Protein AF-A0A960ZAF9-F1 (afdb_monomer_lite)

Structure (mmCIF, N/CA/C/O backbone):
data_AF-A0A960ZAF9-F1
#
_entry.id   AF-A0A960ZAF9-F1
#
loop_
_atom_site.group_PDB
_atom_site.id
_atom_site.type_symbol
_atom_site.label_atom_id
_atom_site.label_alt_id
_atom_site.label_comp_id
_atom_site.label_asym_id
_atom_site.label_entity_id
_atom_site.label_seq_id
_atom_site.pdbx_PDB_ins_code
_atom_site.Cartn_x
_atom_site.Cartn_y
_atom_site.Cartn_z
_atom_site.occupancy
_atom_site.B_iso_or_equiv
_atom_site.auth_seq_id
_atom_site.auth_comp_id
_atom_site.auth_asym_id
_atom_site.auth_atom_id
_atom_site.pdbx_PDB_model_num
ATOM 1 N N . MET A 1 1 ? -1.168 14.853 13.252 1.00 62.97 1 MET A N 1
ATOM 2 C CA . MET A 1 1 ? -0.456 13.848 14.082 1.00 62.97 1 MET A CA 1
ATOM 3 C C . MET A 1 1 ? -0.388 12.553 13.288 1.00 62.97 1 MET A C 1
ATOM 5 O O . MET A 1 1 ? -1.350 12.260 12.596 1.00 62.97 1 MET A O 1
ATOM 9 N N . ASN A 1 2 ? 0.714 11.799 13.362 1.00 82.56 2 ASN A N 1
ATOM 10 C CA . ASN A 1 2 ? 0.836 10.507 12.674 1.00 82.56 2 ASN A CA 1
ATOM 11 C C . ASN A 1 2 ? 0.653 9.349 13.678 1.00 82.56 2 ASN A C 1
ATOM 13 O O . ASN A 1 2 ? 1.378 9.288 14.670 1.00 82.56 2 ASN A O 1
ATOM 17 N N . ARG A 1 3 ? -0.291 8.434 13.415 1.00 89.12 3 ARG A N 1
ATOM 18 C CA . ARG A 1 3 ? -0.619 7.253 14.239 1.00 89.12 3 ARG A CA 1
ATOM 19 C C . ARG A 1 3 ? 0.450 6.150 14.238 1.00 89.12 3 ARG A C 1
ATOM 21 O O . ARG A 1 3 ? 0.282 5.165 14.946 1.00 89.12 3 ARG A O 1
ATOM 28 N N . ASN A 1 4 ? 1.527 6.297 13.460 1.00 89.50 4 ASN A N 1
ATOM 29 C CA . ASN A 1 4 ? 2.647 5.350 13.373 1.00 89.50 4 ASN A CA 1
ATOM 30 C C . ASN A 1 4 ? 2.187 3.903 13.098 1.00 89.50 4 ASN A C 1
ATOM 32 O O . ASN A 1 4 ? 2.554 2.957 13.793 1.00 89.50 4 ASN A O 1
ATOM 36 N N . LEU A 1 5 ? 1.329 3.742 12.086 1.00 93.12 5 LEU A N 1
ATOM 37 C CA . LEU A 1 5 ? 0.812 2.433 11.695 1.00 93.12 5 LEU A CA 1
ATOM 38 C C . LEU A 1 5 ? 1.908 1.576 11.047 1.00 93.12 5 LEU A C 1
ATOM 40 O O . LEU A 1 5 ? 2.822 2.075 10.376 1.00 93.12 5 LEU A O 1
ATOM 44 N N . ARG A 1 6 ? 1.795 0.261 11.248 1.00 95.50 6 ARG A N 1
ATOM 45 C CA . ARG A 1 6 ? 2.690 -0.768 10.710 1.00 95.50 6 ARG A CA 1
ATOM 46 C C . ARG A 1 6 ? 1.847 -1.955 10.262 1.00 95.50 6 ARG A C 1
ATOM 48 O O . ARG A 1 6 ? 1.179 -2.563 11.094 1.00 95.50 6 ARG A O 1
ATOM 55 N N . PHE A 1 7 ? 1.875 -2.268 8.969 1.00 97.06 7 PHE A N 1
ATOM 56 C CA . PHE A 1 7 ? 1.135 -3.394 8.395 1.00 97.06 7 PHE A CA 1
ATOM 57 C C . PHE A 1 7 ? 2.095 -4.369 7.734 1.00 97.06 7 PHE A C 1
ATOM 59 O O . PHE A 1 7 ? 2.911 -3.974 6.897 1.00 97.06 7 PHE A O 1
ATOM 66 N N . SER A 1 8 ? 1.968 -5.646 8.087 1.00 94.94 8 SER A N 1
ATOM 67 C CA . SER A 1 8 ? 2.850 -6.690 7.553 1.00 94.94 8 SER A CA 1
ATOM 68 C C . SER A 1 8 ? 2.347 -7.254 6.224 1.00 94.94 8 SER A C 1
ATOM 70 O O . SER A 1 8 ? 3.143 -7.779 5.451 1.00 94.94 8 SER A O 1
ATOM 72 N N . ASN A 1 9 ? 1.039 -7.155 5.978 1.00 97.38 9 ASN A N 1
ATOM 73 C CA . ASN A 1 9 ? 0.336 -7.711 4.824 1.00 97.38 9 ASN A CA 1
ATOM 74 C C . ASN A 1 9 ? -0.968 -6.938 4.548 1.00 97.38 9 ASN A C 1
ATOM 76 O O . ASN A 1 9 ? -1.311 -5.992 5.267 1.00 97.38 9 ASN A O 1
ATOM 80 N N . LEU A 1 10 ? -1.688 -7.320 3.489 1.00 97.94 10 LEU A N 1
ATOM 81 C CA . LEU A 1 10 ? -2.951 -6.674 3.121 1.00 97.94 10 LEU A CA 1
ATOM 82 C C . LEU A 1 10 ? -4.110 -7.047 4.062 1.00 97.94 10 LEU A C 1
ATOM 84 O O . LEU A 1 10 ? -5.054 -6.270 4.184 1.00 97.94 10 LEU A O 1
ATOM 88 N N . GLU A 1 11 ? -4.031 -8.151 4.808 1.00 97.81 11 GLU A N 1
ATOM 89 C CA . GLU A 1 11 ? -5.049 -8.488 5.815 1.00 97.81 11 GLU A CA 1
ATOM 90 C C . GLU A 1 11 ? -5.056 -7.478 6.971 1.00 97.81 11 GLU A C 1
ATOM 92 O O . GLU A 1 11 ? -6.112 -7.149 7.518 1.00 97.81 11 GLU A O 1
ATOM 97 N N . ASP A 1 12 ? -3.888 -6.965 7.364 1.00 97.88 12 ASP A N 1
ATOM 98 C CA . ASP A 1 12 ? -3.784 -5.913 8.378 1.00 97.88 12 ASP A CA 1
ATOM 99 C C . ASP A 1 12 ? -4.410 -4.598 7.897 1.00 97.88 12 ASP A C 1
ATOM 101 O O . ASP A 1 12 ? -5.069 -3.909 8.682 1.00 97.88 12 ASP A O 1
ATOM 105 N N . VAL A 1 13 ? -4.277 -4.295 6.601 1.00 97.88 13 VAL A N 1
ATOM 106 C CA . VAL A 1 13 ? -4.950 -3.155 5.965 1.00 97.88 13 VAL A CA 1
ATOM 107 C C . VAL A 1 13 ? -6.463 -3.318 6.075 1.00 97.88 13 VAL A C 1
ATOM 109 O O . VAL A 1 13 ? -7.136 -2.429 6.590 1.00 97.88 13 VAL A O 1
ATOM 112 N N . GLU A 1 14 ? -7.009 -4.459 5.657 1.00 97.75 14 GLU A N 1
ATOM 113 C CA . GLU A 1 14 ? -8.455 -4.718 5.684 1.00 97.75 14 GLU A CA 1
ATOM 114 C C . GLU A 1 14 ? -9.045 -4.608 7.096 1.00 97.75 14 GLU A C 1
ATOM 116 O O . GLU A 1 14 ? -10.121 -4.032 7.286 1.00 97.75 14 GLU A O 1
ATOM 121 N N . LYS A 1 15 ? -8.324 -5.104 8.112 1.00 96.88 15 LYS A N 1
ATOM 122 C CA . LYS A 1 15 ? -8.722 -4.948 9.519 1.00 96.88 15 LYS A CA 1
ATOM 123 C C . LYS A 1 15 ? -8.792 -3.482 9.928 1.00 96.88 15 LYS A C 1
ATOM 125 O O . LYS A 1 15 ? -9.701 -3.121 10.672 1.00 96.88 15 LYS A O 1
ATOM 130 N N . GLU A 1 16 ? -7.839 -2.655 9.503 1.00 96.44 16 GLU A N 1
ATOM 131 C CA . GLU A 1 16 ? -7.861 -1.225 9.813 1.00 96.44 16 GLU A CA 1
ATOM 132 C C . GLU A 1 16 ? -8.987 -0.510 9.063 1.00 96.44 16 GLU A C 1
ATOM 134 O O . GLU A 1 16 ? -9.746 0.226 9.691 1.00 96.44 16 GLU A O 1
ATOM 139 N N . LEU A 1 17 ? -9.171 -0.783 7.768 1.00 96.44 17 LEU A N 1
ATOM 140 C CA . LEU A 1 17 ? -10.258 -0.202 6.974 1.00 96.44 17 LEU A CA 1
ATOM 141 C C . LEU A 1 17 ? -11.629 -0.477 7.607 1.00 96.44 17 LEU A C 1
ATOM 143 O O . LEU A 1 17 ? -12.432 0.441 7.750 1.00 96.44 17 LEU A O 1
ATOM 147 N N . LYS A 1 18 ? -11.861 -1.698 8.104 1.00 95.25 18 LYS A N 1
ATOM 148 C CA . LYS A 1 18 ? -13.100 -2.059 8.813 1.00 95.25 18 LYS A CA 1
ATOM 149 C C . LYS A 1 18 ? -13.323 -1.263 10.107 1.00 95.25 18 LYS A C 1
ATOM 151 O O . LYS A 1 18 ? -14.467 -1.019 10.497 1.00 95.25 18 LYS A O 1
ATOM 156 N N . LYS A 1 19 ? -12.254 -0.867 10.808 1.00 93.25 19 LYS A N 1
ATOM 157 C CA . LYS A 1 19 ? -12.375 0.013 11.985 1.00 93.25 19 LYS A CA 1
ATOM 158 C C . LYS A 1 19 ? -12.748 1.432 11.567 1.00 93.25 19 LYS A C 1
ATOM 160 O O . LYS A 1 19 ? -13.587 2.046 12.225 1.00 93.25 19 LYS A O 1
ATOM 165 N N . LEU A 1 20 ? -12.127 1.933 10.500 1.00 93.56 20 LEU A N 1
ATOM 166 C CA . LEU A 1 20 ? -12.352 3.291 10.005 1.00 93.56 20 LEU A CA 1
ATOM 167 C C . LEU A 1 20 ? -13.749 3.462 9.403 1.00 93.56 20 LEU A C 1
ATOM 169 O O . LEU A 1 20 ? -14.356 4.499 9.609 1.00 93.56 20 LEU A O 1
ATOM 173 N N . GLU A 1 21 ? -14.294 2.431 8.760 1.00 90.88 21 GLU A N 1
ATOM 174 C CA . GLU A 1 21 ? -15.651 2.421 8.188 1.00 90.88 21 GLU A CA 1
ATOM 175 C C . GLU A 1 21 ? -16.758 2.724 9.214 1.00 90.88 21 GLU A C 1
ATOM 177 O O . GLU A 1 21 ? -17.786 3.291 8.877 1.00 90.88 21 GLU A O 1
ATOM 182 N N . ASN A 1 22 ? -16.539 2.390 10.489 1.00 86.19 22 ASN A N 1
ATOM 183 C CA . ASN A 1 22 ? -17.499 2.646 11.570 1.00 86.19 22 ASN A CA 1
ATOM 184 C C . ASN A 1 22 ? -17.094 3.844 12.442 1.00 86.19 22 ASN A C 1
ATOM 186 O O . ASN A 1 22 ? -17.482 3.942 13.607 1.00 86.19 22 ASN A O 1
ATOM 190 N N . SER A 1 23 ? -16.237 4.716 11.924 1.00 87.88 23 SER A N 1
ATOM 191 C CA . SER A 1 23 ? -15.648 5.810 12.681 1.00 87.88 23 SER A CA 1
ATOM 192 C C . SER A 1 23 ? -15.752 7.105 11.897 1.00 87.88 23 SER A C 1
ATOM 194 O O . SER A 1 23 ? -15.526 7.141 10.693 1.00 87.88 23 SER A O 1
ATOM 196 N N . LYS A 1 24 ? -16.022 8.200 12.597 1.00 87.44 24 LYS A N 1
ATOM 197 C CA . LYS A 1 24 ? -15.803 9.532 12.056 1.00 87.44 24 LYS A CA 1
ATOM 198 C C . LYS A 1 24 ? -14.307 9.810 12.069 1.00 87.44 24 LYS A C 1
ATOM 200 O O . LYS A 1 24 ? -13.666 9.672 13.118 1.00 87.44 24 LYS A O 1
ATOM 205 N N . VAL A 1 25 ? -13.755 10.186 10.921 1.00 90.50 25 VAL A N 1
ATOM 206 C CA . VAL A 1 25 ? -12.315 10.375 10.756 1.00 90.50 25 VAL A CA 1
ATOM 207 C C . VAL A 1 25 ? -11.969 11.751 10.209 1.00 90.50 25 VAL A C 1
ATOM 209 O O . VAL A 1 25 ? -12.753 12.370 9.502 1.00 90.50 25 VAL A O 1
ATOM 212 N N . GLU A 1 26 ? -10.765 12.210 10.529 1.00 87.44 26 GLU A N 1
ATOM 213 C CA . GLU A 1 26 ? -10.182 13.437 9.993 1.00 87.44 26 GLU A CA 1
ATOM 214 C C . GLU A 1 26 ? -8.743 13.175 9.547 1.00 87.44 26 GLU A C 1
ATOM 216 O O . GLU A 1 26 ? -7.957 12.538 10.254 1.00 87.44 26 GLU A O 1
ATOM 221 N N . ALA A 1 27 ? -8.372 13.673 8.370 1.00 87.94 27 ALA A N 1
ATOM 222 C CA . ALA A 1 27 ? -7.004 13.586 7.879 1.00 87.94 27 ALA A CA 1
ATOM 223 C C . ALA A 1 27 ? -6.182 14.794 8.350 1.00 87.94 27 ALA A C 1
ATOM 225 O O . ALA A 1 27 ? -6.619 15.936 8.266 1.00 87.94 27 ALA A O 1
ATOM 226 N N . SER A 1 28 ? -4.963 14.539 8.824 1.00 79.56 28 SER A N 1
ATOM 227 C CA . SER A 1 28 ? -4.002 15.563 9.266 1.00 79.56 28 SER A CA 1
ATOM 228 C C . SER A 1 28 ? -2.825 15.741 8.296 1.00 79.56 28 SER A C 1
ATOM 230 O O . SER A 1 28 ? -1.726 16.118 8.702 1.00 79.56 28 SER A O 1
ATOM 232 N N . SER A 1 29 ? -3.061 15.416 7.024 1.00 78.81 29 SER A N 1
ATOM 233 C CA . SER A 1 29 ? -2.125 15.506 5.899 1.00 78.81 29 SER A CA 1
ATOM 234 C C . SER A 1 29 ? -2.548 16.632 4.945 1.00 78.81 29 SER A C 1
ATOM 236 O O . SER A 1 29 ? -3.604 17.234 5.108 1.00 78.81 29 SER A O 1
ATOM 238 N N . PHE A 1 30 ? -1.729 16.891 3.926 1.00 80.12 30 PHE A N 1
ATOM 239 C CA . PHE A 1 30 ? -2.116 17.684 2.758 1.00 80.12 30 PHE A CA 1
ATOM 240 C C . PHE A 1 30 ? -3.178 16.996 1.885 1.00 80.12 30 PHE A C 1
ATOM 242 O O . PHE A 1 30 ? -3.748 17.650 1.025 1.00 80.12 30 PHE A O 1
ATOM 249 N N . LEU A 1 31 ? -3.421 15.697 2.088 1.00 84.81 31 LEU A N 1
ATOM 250 C CA . LEU A 1 31 ? -4.520 14.956 1.470 1.00 84.81 31 LEU A CA 1
ATOM 251 C C . LEU A 1 31 ? -5.660 14.784 2.471 1.00 84.81 31 LEU A C 1
ATOM 253 O O . LEU A 1 31 ? -5.416 14.382 3.616 1.00 84.81 31 LEU A O 1
ATOM 257 N N . ASN A 1 32 ? -6.897 15.017 2.027 1.00 91.25 32 ASN A N 1
ATOM 258 C CA . ASN A 1 32 ? -8.078 14.636 2.800 1.00 91.25 32 ASN A CA 1
ATOM 259 C C . ASN A 1 32 ? -8.279 13.101 2.783 1.00 91.25 32 ASN A C 1
ATOM 261 O O . ASN A 1 32 ? -7.570 12.361 2.092 1.00 91.25 32 ASN A O 1
ATOM 265 N N . TYR A 1 33 ? -9.227 12.593 3.575 1.00 93.25 33 TYR A N 1
ATOM 266 C CA . TYR A 1 33 ? -9.409 11.148 3.724 1.00 93.25 33 TYR A CA 1
ATOM 267 C C . TYR A 1 33 ? -9.846 10.462 2.419 1.00 93.25 33 TYR A C 1
ATOM 269 O O . TYR A 1 33 ? -9.253 9.452 2.031 1.00 93.25 33 TYR A O 1
ATOM 277 N N . TYR A 1 34 ? -10.794 11.059 1.692 1.00 93.94 34 TYR A N 1
ATOM 278 C CA . TYR A 1 34 ? -11.203 10.619 0.355 1.00 93.94 34 TYR A CA 1
ATOM 279 C C . TYR A 1 34 ? -10.009 10.465 -0.608 1.00 93.94 34 TYR A C 1
ATOM 281 O O . TYR A 1 34 ? -9.883 9.452 -1.306 1.00 93.94 34 TYR A O 1
ATOM 289 N N . GLN A 1 35 ? -9.095 11.435 -0.628 1.00 93.69 35 GLN A N 1
ATOM 290 C CA . GLN A 1 35 ? -7.905 11.407 -1.476 1.00 93.69 35 GLN A CA 1
ATOM 291 C C . GLN A 1 35 ? -6.897 10.351 -1.038 1.00 93.69 35 GLN A C 1
ATOM 293 O O . GLN A 1 35 ? -6.323 9.682 -1.893 1.00 93.69 35 GLN A O 1
ATOM 298 N N . ILE A 1 36 ? -6.696 10.164 0.270 1.00 94.25 36 ILE A N 1
ATOM 299 C CA . ILE A 1 36 ? -5.835 9.095 0.794 1.00 94.25 36 ILE A CA 1
ATOM 300 C C . ILE A 1 36 ? -6.333 7.729 0.308 1.00 94.25 36 ILE A C 1
ATOM 302 O O . ILE A 1 36 ? -5.542 6.937 -0.208 1.00 94.25 36 ILE A O 1
ATOM 306 N N . LEU A 1 37 ? -7.636 7.463 0.429 1.00 96.12 37 LEU A N 1
ATOM 307 C CA . LEU A 1 37 ? -8.240 6.199 0.001 1.00 96.12 37 LEU A CA 1
ATOM 308 C C . LEU A 1 37 ? -8.077 5.974 -1.507 1.00 96.12 37 LEU A C 1
ATOM 310 O O . LEU A 1 37 ? -7.600 4.915 -1.925 1.00 96.12 37 LEU A O 1
ATOM 314 N N . ASN A 1 38 ? -8.400 6.983 -2.321 1.00 95.75 38 ASN A N 1
ATOM 315 C CA . ASN A 1 38 ? -8.239 6.902 -3.772 1.00 95.75 38 ASN A CA 1
ATOM 316 C C . ASN A 1 38 ? -6.786 6.711 -4.189 1.00 95.75 38 ASN A C 1
ATOM 318 O O . ASN A 1 38 ? -6.503 5.863 -5.027 1.00 95.75 38 ASN A O 1
ATOM 322 N N . HIS A 1 39 ? -5.866 7.453 -3.582 1.00 94.56 39 HIS A N 1
ATOM 323 C CA . HIS A 1 39 ? -4.455 7.376 -3.915 1.00 94.56 39 HIS A CA 1
ATOM 324 C C . HIS A 1 39 ? -3.875 5.988 -3.607 1.00 94.56 39 HIS A C 1
ATOM 326 O O . HIS A 1 39 ? -3.137 5.431 -4.419 1.00 94.56 39 HIS A O 1
ATOM 332 N N . CYS A 1 40 ? -4.256 5.386 -2.475 1.00 96.12 40 CYS A N 1
ATOM 333 C CA . CYS A 1 40 ? -3.922 3.996 -2.163 1.00 96.12 40 CYS A CA 1
ATOM 334 C C . CYS A 1 40 ? -4.494 3.021 -3.206 1.00 96.12 40 CYS A C 1
ATOM 336 O O . CYS A 1 40 ? -3.781 2.127 -3.667 1.00 96.12 40 CYS A O 1
ATOM 338 N N . ALA A 1 41 ? -5.762 3.197 -3.589 1.00 97.62 41 ALA A N 1
ATOM 339 C CA . ALA A 1 41 ? -6.433 2.325 -4.549 1.00 97.62 41 ALA A CA 1
ATOM 340 C C . ALA A 1 41 ? -5.785 2.408 -5.938 1.00 97.62 41 ALA A C 1
ATOM 342 O O . ALA A 1 41 ? -5.481 1.384 -6.551 1.00 97.62 41 ALA A O 1
ATOM 343 N N . ASP A 1 42 ? -5.516 3.627 -6.401 1.00 95.88 42 ASP A N 1
ATOM 344 C CA . ASP A 1 42 ? -4.877 3.897 -7.685 1.00 95.88 42 ASP A CA 1
ATOM 345 C C . ASP A 1 42 ? -3.449 3.352 -7.711 1.00 95.88 42 ASP A C 1
ATOM 347 O O . ASP A 1 42 ? -3.036 2.758 -8.703 1.00 95.88 42 ASP A O 1
ATOM 351 N N . HIS A 1 43 ? -2.704 3.466 -6.607 1.00 95.75 43 HIS A N 1
ATOM 352 C CA . HIS A 1 43 ? -1.360 2.902 -6.516 1.00 95.75 43 HIS A CA 1
ATOM 353 C C . HIS A 1 43 ? -1.358 1.374 -6.686 1.00 95.75 43 HIS A C 1
ATOM 355 O O . HIS A 1 43 ? -0.536 0.839 -7.436 1.00 95.75 43 HIS A O 1
ATOM 361 N N . ILE A 1 44 ? -2.293 0.667 -6.037 1.00 97.81 44 ILE A N 1
ATOM 362 C CA . ILE A 1 44 ? -2.458 -0.780 -6.235 1.00 97.81 44 ILE A CA 1
ATOM 363 C C . ILE A 1 44 ? -2.857 -1.073 -7.685 1.00 97.81 44 ILE A C 1
ATOM 365 O O . ILE A 1 44 ? -2.255 -1.932 -8.330 1.00 97.81 44 ILE A O 1
ATOM 369 N N . TYR A 1 45 ? -3.823 -0.337 -8.229 1.00 97.44 45 TYR A N 1
ATOM 370 C CA . TYR A 1 45 ? -4.269 -0.505 -9.609 1.00 97.44 45 TYR A CA 1
ATOM 371 C C . TYR A 1 45 ? -3.123 -0.327 -10.623 1.00 97.44 45 TYR A C 1
ATOM 373 O O . TYR A 1 45 ? -2.937 -1.155 -11.518 1.00 97.44 45 TYR A O 1
ATOM 381 N N . PHE A 1 46 ? -2.284 0.694 -10.450 1.00 96.25 46 PHE A N 1
ATOM 382 C CA . PHE A 1 46 ? -1.128 0.951 -11.310 1.00 96.25 46 PHE A CA 1
ATOM 383 C C . PHE A 1 46 ? -0.028 -0.104 -11.188 1.00 96.25 46 PHE A C 1
ATOM 385 O O . PHE A 1 46 ? 0.706 -0.326 -12.152 1.00 96.25 46 PHE A O 1
ATOM 392 N N . SER A 1 47 ? 0.069 -0.816 -10.063 1.00 96.94 47 SER A N 1
ATOM 393 C CA . SER A 1 47 ? 0.967 -1.973 -9.966 1.00 96.94 47 SER A CA 1
ATOM 394 C C . SER A 1 47 ? 0.586 -3.091 -10.948 1.00 96.94 47 SER A C 1
ATOM 396 O O . SER A 1 47 ? 1.462 -3.809 -11.429 1.00 96.94 47 SER A O 1
ATOM 398 N N . MET A 1 48 ? -0.697 -3.202 -11.309 1.00 97.56 48 MET A N 1
ATOM 399 C CA . MET A 1 48 ? -1.193 -4.171 -12.289 1.00 97.56 48 MET A CA 1
ATOM 400 C C . MET A 1 48 ? -1.158 -3.593 -13.706 1.00 97.56 48 MET A C 1
ATOM 402 O O . MET A 1 48 ? -0.614 -4.214 -14.615 1.00 97.56 48 MET A O 1
ATOM 406 N N . MET A 1 49 ? -1.678 -2.375 -13.881 1.00 96.25 49 MET A N 1
ATOM 407 C CA . MET A 1 49 ? -1.959 -1.796 -15.203 1.00 96.25 49 MET A CA 1
ATOM 408 C C . MET A 1 49 ? -0.858 -0.880 -15.750 1.00 96.25 49 MET A C 1
ATOM 410 O O . MET A 1 49 ? -0.848 -0.571 -16.941 1.00 96.25 49 MET A O 1
ATOM 414 N N . GLY A 1 50 ? 0.068 -0.447 -14.898 1.00 94.38 50 GLY A N 1
ATOM 415 C CA . GLY A 1 50 ? 1.136 0.487 -15.236 1.00 94.38 50 GLY A CA 1
ATOM 416 C C . GLY A 1 50 ? 0.940 1.856 -14.601 1.00 94.38 50 GLY A C 1
ATOM 417 O O . GLY A 1 50 ? -0.175 2.359 -14.480 1.00 94.38 50 GLY A O 1
ATOM 418 N N . PHE A 1 51 ? 2.055 2.473 -14.207 1.00 92.06 51 PHE A N 1
ATOM 419 C CA . PHE A 1 51 ? 2.056 3.809 -13.619 1.00 92.06 51 PHE A CA 1
ATOM 420 C C . PHE A 1 51 ? 2.006 4.892 -14.699 1.00 92.06 51 PHE A C 1
ATOM 422 O O . PHE A 1 51 ? 2.754 4.813 -15.681 1.00 92.06 51 PHE A O 1
ATOM 429 N N . PRO A 1 52 ? 1.191 5.944 -14.511 1.00 88.62 52 PRO A N 1
ATOM 430 C CA . PRO A 1 52 ? 1.242 7.111 -15.375 1.00 88.62 52 PRO A CA 1
ATOM 431 C C . PRO A 1 52 ? 2.578 7.853 -15.203 1.00 88.62 52 PRO A C 1
ATOM 433 O O . PRO A 1 52 ? 3.184 7.863 -14.136 1.00 88.62 52 PRO A O 1
ATOM 436 N N . GLY A 1 53 ? 3.052 8.528 -16.249 1.00 83.44 53 GLY A N 1
ATOM 437 C CA . GLY A 1 53 ? 4.232 9.396 -16.169 1.00 83.44 53 GLY A CA 1
ATOM 438 C C . GLY A 1 53 ? 5.579 8.700 -16.390 1.00 83.44 53 GLY A C 1
ATOM 439 O O . GLY A 1 53 ? 5.679 7.641 -17.006 1.00 83.44 53 GLY A O 1
ATOM 440 N N . ARG A 1 54 ? 6.659 9.375 -15.976 1.00 84.19 54 ARG A N 1
ATOM 441 C CA . ARG A 1 54 ? 8.030 8.989 -16.325 1.00 84.19 54 ARG A CA 1
ATOM 442 C C . ARG A 1 54 ? 8.703 8.227 -15.189 1.00 84.19 54 ARG A C 1
ATOM 444 O O . ARG A 1 54 ? 8.791 8.707 -14.066 1.00 84.19 54 ARG A O 1
ATOM 451 N N . ASN A 1 55 ? 9.267 7.079 -15.538 1.00 88.00 55 ASN A N 1
ATOM 452 C CA . ASN A 1 55 ? 10.115 6.302 -14.648 1.00 88.00 55 ASN A CA 1
ATOM 453 C C . ASN A 1 55 ? 11.446 7.009 -14.373 1.00 88.00 55 ASN A C 1
ATOM 455 O O . ASN A 1 55 ? 12.000 7.687 -15.245 1.00 88.00 55 ASN A O 1
ATOM 459 N N . TRP A 1 56 ? 12.007 6.767 -13.189 1.00 89.12 56 TRP A N 1
ATOM 460 C CA . TRP A 1 56 ? 13.376 7.176 -12.893 1.00 89.12 56 TRP A CA 1
ATOM 461 C C . TRP A 1 56 ? 14.371 6.506 -13.859 1.00 89.12 56 TRP A C 1
ATOM 463 O O . TRP A 1 56 ? 14.093 5.416 -14.372 1.00 89.12 56 TRP A O 1
ATOM 473 N N . PRO A 1 57 ? 15.544 7.120 -14.117 1.00 93.12 57 PRO A N 1
ATOM 474 C CA . PRO A 1 57 ? 16.594 6.516 -14.930 1.00 93.12 57 PRO A CA 1
ATOM 475 C C . PRO A 1 57 ? 16.923 5.083 -14.496 1.00 93.12 57 PRO A C 1
ATOM 477 O O . PRO A 1 57 ? 17.025 4.787 -13.304 1.00 93.12 57 PRO A O 1
ATOM 480 N N . PHE A 1 58 ? 17.141 4.201 -15.475 1.00 90.56 58 PHE A N 1
ATOM 481 C CA . PHE A 1 58 ? 17.375 2.770 -15.253 1.00 90.56 58 PHE A CA 1
ATOM 482 C C . PHE A 1 58 ? 18.479 2.489 -14.223 1.00 90.56 58 PHE A C 1
ATOM 484 O O . PHE A 1 58 ? 18.291 1.670 -13.325 1.00 90.56 58 PHE A O 1
ATOM 491 N N . PHE A 1 59 ? 19.601 3.210 -14.306 1.00 92.44 59 PHE A N 1
ATOM 492 C CA . PHE A 1 59 ? 20.720 3.046 -13.377 1.00 92.44 59 PHE A CA 1
ATOM 493 C C . PHE A 1 59 ? 20.340 3.377 -11.929 1.00 92.44 59 PHE A C 1
ATOM 495 O O . PHE A 1 59 ? 20.737 2.645 -11.028 1.00 92.44 59 PHE A O 1
ATOM 502 N N . ILE A 1 60 ? 19.524 4.415 -11.701 1.00 92.44 60 ILE A N 1
ATOM 503 C CA . ILE A 1 60 ? 19.064 4.809 -10.357 1.00 92.44 60 ILE A CA 1
ATOM 504 C C . ILE A 1 60 ? 18.151 3.728 -9.780 1.00 92.44 60 ILE A C 1
ATOM 506 O O . ILE A 1 60 ? 18.367 3.275 -8.658 1.00 92.44 60 ILE A O 1
ATOM 510 N N . ARG A 1 61 ? 17.189 3.243 -10.573 1.00 93.25 61 ARG A N 1
ATOM 511 C CA . ARG A 1 61 ? 16.284 2.154 -10.172 1.00 93.25 61 ARG A CA 1
ATOM 512 C C . ARG A 1 61 ? 17.037 0.876 -9.800 1.00 93.25 61 ARG A C 1
ATOM 514 O O . ARG A 1 61 ? 16.755 0.263 -8.775 1.00 93.25 61 ARG A O 1
ATOM 521 N N . LYS A 1 62 ? 18.022 0.480 -10.616 1.00 91.69 62 LYS A N 1
ATOM 522 C CA . LYS A 1 62 ? 18.802 -0.754 -10.417 1.00 91.69 62 LYS A CA 1
ATOM 523 C C . LYS A 1 62 ? 19.812 -0.681 -9.270 1.00 91.69 62 LYS A C 1
ATOM 525 O O . LYS A 1 62 ? 20.253 -1.738 -8.831 1.00 91.69 62 LYS A O 1
ATOM 530 N N . THR A 1 63 ? 20.177 0.514 -8.805 1.00 93.06 63 THR A N 1
ATOM 531 C CA . THR A 1 63 ? 21.163 0.712 -7.730 1.00 93.06 63 THR A CA 1
ATOM 532 C C . THR A 1 63 ? 20.487 1.243 -6.468 1.00 93.06 63 THR A C 1
ATOM 534 O O . THR A 1 63 ? 20.093 0.466 -5.600 1.00 93.06 63 THR A O 1
ATOM 537 N N . TYR A 1 64 ? 20.298 2.559 -6.392 1.00 92.94 64 TYR A N 1
ATOM 538 C CA . TYR A 1 64 ? 19.736 3.255 -5.243 1.00 92.94 64 TYR A CA 1
ATOM 539 C C . TYR A 1 64 ? 18.296 2.827 -4.946 1.00 92.94 64 TYR A C 1
ATOM 541 O O . TYR A 1 64 ? 17.951 2.627 -3.784 1.00 92.94 64 TYR A O 1
ATOM 549 N N . GLY A 1 65 ? 17.484 2.601 -5.984 1.00 91.94 65 GLY A N 1
ATOM 550 C CA . GLY A 1 65 ? 16.128 2.069 -5.845 1.00 91.94 65 GLY A CA 1
ATOM 551 C C . GLY A 1 65 ? 16.128 0.722 -5.124 1.00 91.94 65 GLY A C 1
ATOM 552 O O . GLY A 1 65 ? 15.516 0.589 -4.070 1.00 91.94 65 GLY A O 1
ATOM 553 N N . LYS A 1 66 ? 16.883 -0.261 -5.625 1.00 93.19 66 LYS A N 1
ATOM 554 C CA . LYS A 1 66 ? 16.999 -1.580 -4.978 1.00 93.19 66 LYS A CA 1
ATOM 555 C C . LYS A 1 66 ? 17.524 -1.513 -3.545 1.00 93.19 66 LYS A C 1
ATOM 557 O O . LYS A 1 66 ? 17.001 -2.216 -2.686 1.00 93.19 66 LYS A O 1
ATOM 562 N N . TYR A 1 67 ? 18.525 -0.672 -3.284 1.00 94.19 67 TYR A N 1
ATOM 563 C CA . TYR A 1 67 ? 19.037 -0.462 -1.929 1.00 94.19 67 TYR A CA 1
ATOM 564 C C . TYR A 1 67 ? 17.936 0.057 -0.996 1.00 94.19 67 TYR A C 1
ATOM 566 O O . TYR A 1 67 ? 17.701 -0.512 0.067 1.00 94.19 67 TYR A O 1
ATOM 574 N N . LYS A 1 68 ? 17.199 1.086 -1.429 1.00 93.31 68 LYS A N 1
ATOM 575 C CA . LYS A 1 68 ? 16.085 1.644 -0.659 1.00 93.31 68 LYS A CA 1
ATOM 576 C C . LYS A 1 68 ? 14.941 0.658 -0.470 1.00 93.31 68 LYS A C 1
ATOM 578 O O . LYS A 1 68 ? 14.387 0.617 0.620 1.00 93.31 68 LYS A O 1
ATOM 583 N N . LEU A 1 69 ? 14.627 -0.153 -1.482 1.00 94.75 69 LEU A N 1
ATOM 584 C CA . LEU A 1 69 ? 13.650 -1.232 -1.357 1.00 94.75 69 LEU A CA 1
ATOM 585 C C . LEU A 1 69 ? 14.085 -2.235 -0.280 1.00 94.75 69 LEU A C 1
ATOM 587 O O . LEU A 1 69 ? 13.286 -2.591 0.574 1.00 94.75 69 LEU A O 1
ATOM 591 N N . SER A 1 70 ? 15.351 -2.660 -0.284 1.00 94.50 70 SER A N 1
ATOM 592 C CA . SER A 1 70 ? 15.870 -3.577 0.738 1.00 94.50 70 SER A CA 1
ATOM 593 C C . SER A 1 70 ? 15.740 -2.986 2.138 1.00 94.50 70 SER A C 1
ATOM 595 O O . SER A 1 70 ? 15.254 -3.664 3.036 1.00 94.50 70 SER A O 1
ATOM 597 N N . GLN A 1 71 ? 16.109 -1.712 2.297 1.00 94.44 71 GLN A N 1
ATOM 598 C CA . GLN A 1 71 ? 16.018 -1.004 3.569 1.00 94.44 71 GLN A CA 1
ATOM 599 C C . GLN A 1 71 ? 14.574 -0.988 4.101 1.00 94.44 71 GLN A C 1
ATOM 601 O O . GLN A 1 71 ? 14.340 -1.397 5.232 1.00 94.44 71 GLN A O 1
ATOM 606 N N . ILE A 1 72 ? 13.585 -0.596 3.287 1.00 94.12 72 ILE A N 1
ATOM 607 C CA . ILE A 1 72 ? 12.183 -0.565 3.748 1.00 94.12 72 ILE A CA 1
ATOM 608 C C . ILE A 1 72 ? 11.620 -1.966 4.010 1.00 94.12 72 ILE A C 1
ATOM 610 O O . ILE A 1 72 ? 10.799 -2.141 4.904 1.00 94.12 72 ILE A O 1
ATOM 614 N N . MET A 1 73 ? 12.061 -2.979 3.258 1.00 95.56 73 MET A N 1
ATOM 615 C CA . MET A 1 73 ? 11.616 -4.360 3.461 1.00 95.56 73 MET A CA 1
ATOM 616 C C . MET A 1 73 ? 12.168 -4.956 4.758 1.00 95.56 73 MET A C 1
ATOM 618 O O . MET A 1 73 ? 11.492 -5.791 5.365 1.00 95.56 73 MET A O 1
ATOM 622 N N . GLU A 1 74 ? 13.361 -4.531 5.172 1.00 95.12 74 GLU A N 1
ATOM 623 C CA . GLU A 1 74 ? 13.979 -4.879 6.452 1.00 95.12 74 GLU A CA 1
ATOM 624 C C . GLU A 1 74 ? 13.343 -4.104 7.613 1.00 95.12 74 GLU A C 1
ATOM 626 O O . GLU A 1 74 ? 12.974 -4.703 8.620 1.00 95.12 74 GLU A O 1
ATOM 631 N N . GLU A 1 75 ? 13.140 -2.795 7.450 1.00 94.19 75 GLU A N 1
ATOM 632 C CA . GLU A 1 75 ? 12.529 -1.932 8.468 1.00 94.19 75 GLU A CA 1
ATOM 633 C C . GLU A 1 75 ? 11.034 -2.227 8.682 1.00 94.19 75 GLU A C 1
ATOM 635 O O . GLU A 1 75 ? 10.516 -2.048 9.785 1.00 94.19 75 GLU A O 1
ATOM 640 N N . GLY A 1 76 ? 10.324 -2.675 7.643 1.00 94.12 76 GLY A N 1
ATOM 641 C CA . GLY A 1 76 ? 8.890 -2.968 7.696 1.00 94.12 76 GLY A CA 1
ATOM 642 C C . GLY A 1 76 ? 7.992 -1.727 7.670 1.00 94.12 76 GLY A C 1
ATOM 643 O O . GLY A 1 76 ? 6.821 -1.815 8.044 1.00 94.12 76 GLY A O 1
ATOM 644 N N . TYR A 1 77 ? 8.513 -0.565 7.256 1.00 93.12 77 TYR A N 1
ATOM 645 C CA . TYR A 1 77 ? 7.722 0.650 7.063 1.00 93.12 77 TYR A CA 1
ATOM 646 C C . TYR A 1 77 ? 8.328 1.619 6.046 1.00 93.12 77 TYR A C 1
ATOM 648 O O . TYR A 1 77 ? 9.510 1.560 5.718 1.00 93.12 77 TYR A O 1
ATOM 656 N N . ILE A 1 78 ? 7.492 2.543 5.566 1.00 91.50 78 ILE A N 1
ATOM 657 C CA . ILE A 1 78 ? 7.899 3.673 4.725 1.00 91.50 78 ILE A CA 1
ATOM 658 C C . ILE A 1 78 ? 7.881 4.941 5.577 1.00 91.50 78 ILE A C 1
ATOM 660 O O . ILE A 1 78 ? 6.982 5.135 6.397 1.00 91.50 78 ILE A O 1
ATOM 664 N N . GLN A 1 79 ? 8.894 5.791 5.410 1.00 85.38 79 GLN A N 1
ATOM 665 C CA . GLN A 1 79 ? 8.996 7.036 6.165 1.00 85.38 79 GLN A CA 1
ATOM 666 C C . GLN A 1 79 ? 7.958 8.068 5.679 1.00 85.38 79 GLN A C 1
ATOM 668 O O . GLN A 1 79 ? 7.787 8.209 4.462 1.00 85.38 79 GLN A O 1
ATOM 673 N N . PRO A 1 80 ? 7.319 8.825 6.595 1.00 74.25 80 PRO A N 1
ATOM 674 C CA . PRO A 1 80 ? 6.250 9.778 6.273 1.00 74.25 80 PRO A CA 1
ATOM 675 C C . PRO A 1 80 ? 6.629 10.877 5.281 1.00 74.25 80 PRO A C 1
ATOM 677 O O . PRO A 1 80 ? 5.779 11.301 4.506 1.00 74.25 80 PRO A O 1
ATOM 680 N N . ASP A 1 81 ? 7.899 11.281 5.253 1.00 67.38 81 ASP A N 1
ATOM 681 C CA . ASP A 1 81 ? 8.395 12.377 4.407 1.00 67.38 81 ASP A CA 1
ATOM 682 C C . ASP A 1 81 ? 8.783 11.923 2.991 1.00 67.38 81 ASP A C 1
ATOM 684 O O . ASP A 1 81 ? 9.399 12.665 2.221 1.00 67.38 81 ASP A O 1
ATOM 688 N N . SER A 1 82 ? 8.447 10.682 2.633 1.00 67.25 82 SER A N 1
ATOM 689 C CA . SER A 1 82 ? 8.638 10.202 1.270 1.00 67.25 82 SER A CA 1
ATOM 690 C C . SER A 1 82 ? 7.703 10.977 0.335 1.00 67.25 82 SER A C 1
ATOM 692 O O . SER A 1 82 ? 6.498 11.011 0.591 1.00 67.25 82 SER A O 1
ATOM 694 N N . PRO A 1 83 ? 8.212 11.582 -0.756 1.00 68.62 83 PRO A N 1
ATOM 695 C CA . PRO A 1 83 ? 7.361 12.262 -1.724 1.00 68.62 83 PRO A CA 1
ATOM 696 C C . PRO A 1 83 ? 6.253 11.322 -2.208 1.00 68.62 83 PRO A C 1
ATOM 698 O O . PRO A 1 83 ? 6.546 10.170 -2.528 1.00 68.62 83 PRO A O 1
ATOM 701 N N . LEU A 1 84 ? 5.012 11.812 -2.289 1.00 73.19 84 LEU A N 1
ATOM 702 C CA . LEU A 1 84 ? 3.893 11.088 -2.898 1.00 73.19 84 LEU A CA 1
ATOM 703 C C . LEU A 1 84 ? 3.776 11.498 -4.370 1.00 73.19 84 LEU A C 1
ATOM 705 O O . LEU A 1 84 ? 3.106 12.487 -4.688 1.00 73.19 84 LEU A O 1
ATOM 709 N N . PRO A 1 85 ? 4.462 10.807 -5.298 1.00 68.50 85 PRO A N 1
ATOM 710 C CA . PRO A 1 85 ? 4.261 11.073 -6.710 1.00 68.50 85 PRO A CA 1
ATOM 711 C C . PRO A 1 85 ? 2.796 10.788 -7.059 1.00 68.50 85 PRO A C 1
ATOM 713 O O . PRO A 1 85 ? 2.207 9.843 -6.545 1.00 68.50 85 PRO A O 1
ATOM 716 N N . TYR A 1 86 ? 2.212 11.597 -7.944 1.00 70.00 86 TYR A N 1
ATOM 717 C CA . TYR A 1 86 ? 0.817 11.459 -8.400 1.00 70.00 86 TYR A CA 1
ATOM 718 C C . TYR A 1 86 ? -0.262 11.754 -7.350 1.00 70.00 86 TYR A C 1
ATOM 720 O O . TYR A 1 86 ? -1.435 11.487 -7.599 1.00 70.00 86 TYR A O 1
ATOM 728 N N . ALA A 1 87 ? 0.098 12.319 -6.197 1.00 73.56 87 ALA A N 1
ATOM 729 C CA . ALA A 1 87 ? -0.898 12.880 -5.297 1.00 73.56 87 ALA A CA 1
ATOM 730 C C . ALA A 1 87 ? -1.626 14.068 -5.972 1.00 73.56 87 ALA A C 1
ATOM 732 O O . ALA A 1 87 ? -0.978 14.840 -6.697 1.00 73.56 87 ALA A O 1
ATOM 733 N N . PRO A 1 88 ? -2.945 14.227 -5.755 1.00 73.81 88 PRO A N 1
ATOM 734 C CA . PRO A 1 88 ? -3.676 15.412 -6.189 1.00 73.81 88 PRO A CA 1
ATOM 735 C C . PRO A 1 88 ? -2.993 16.687 -5.686 1.00 73.81 88 PRO A C 1
ATOM 737 O O . PRO A 1 88 ? -2.488 16.735 -4.565 1.00 73.81 88 PRO A O 1
ATOM 740 N N . LYS A 1 89 ? -2.944 17.717 -6.536 1.00 74.81 89 LYS A N 1
ATOM 741 C CA . LYS A 1 89 ? -2.326 19.009 -6.184 1.00 74.81 89 LYS A CA 1
ATOM 742 C C . LYS A 1 89 ? -3.254 19.907 -5.371 1.00 74.81 89 LYS A C 1
ATOM 744 O O . LYS A 1 89 ? -2.779 20.826 -4.714 1.00 74.81 89 LYS A O 1
ATOM 749 N N . GLU A 1 90 ? -4.551 19.652 -5.458 1.00 79.44 90 GLU A N 1
ATOM 750 C CA . GLU A 1 90 ? -5.613 20.409 -4.808 1.00 79.44 90 GLU A CA 1
ATOM 751 C C . GLU A 1 90 ? -6.476 19.439 -4.003 1.00 79.44 90 GLU A C 1
ATOM 753 O O . GLU A 1 90 ? -6.512 18.246 -4.312 1.00 79.44 90 GLU A O 1
ATOM 758 N N . ASN A 1 91 ? -7.144 19.936 -2.962 1.00 79.44 91 ASN A N 1
ATOM 759 C CA . ASN A 1 91 ? -8.091 19.134 -2.195 1.00 79.44 91 ASN A CA 1
ATOM 760 C C . ASN A 1 91 ? -9.317 18.841 -3.062 1.00 79.44 91 ASN A C 1
ATOM 762 O O . ASN A 1 91 ? -9.960 19.752 -3.576 1.00 79.44 91 ASN A O 1
ATOM 766 N N . GLU A 1 92 ? -9.629 17.561 -3.201 1.00 83.19 92 GLU A N 1
ATOM 767 C CA . GLU A 1 92 ? -10.803 17.069 -3.904 1.00 83.19 92 GLU A CA 1
ATOM 768 C C . GLU A 1 92 ? -11.713 16.416 -2.879 1.00 83.19 92 GLU A C 1
ATOM 770 O O . GLU A 1 92 ? -11.314 15.448 -2.232 1.00 83.19 92 GLU A O 1
ATOM 775 N N . ASP A 1 93 ? -12.926 16.930 -2.729 1.00 83.69 93 ASP A N 1
ATOM 776 C CA . ASP A 1 93 ? -13.929 16.309 -1.873 1.00 83.69 93 ASP A CA 1
ATOM 777 C C . ASP A 1 93 ? -14.740 15.286 -2.671 1.00 83.69 93 ASP A C 1
ATOM 779 O O . ASP A 1 93 ? -15.026 15.458 -3.859 1.00 83.69 93 ASP A O 1
ATOM 783 N N . GLY A 1 94 ? -15.126 14.201 -2.011 1.00 89.44 94 GLY A N 1
ATOM 784 C CA . GLY A 1 94 ? -15.884 13.127 -2.633 1.00 89.44 94 GLY A CA 1
ATOM 785 C C . GLY A 1 94 ? -16.507 12.203 -1.601 1.00 89.44 94 GLY A C 1
ATOM 786 O O . GLY A 1 94 ? -16.390 12.4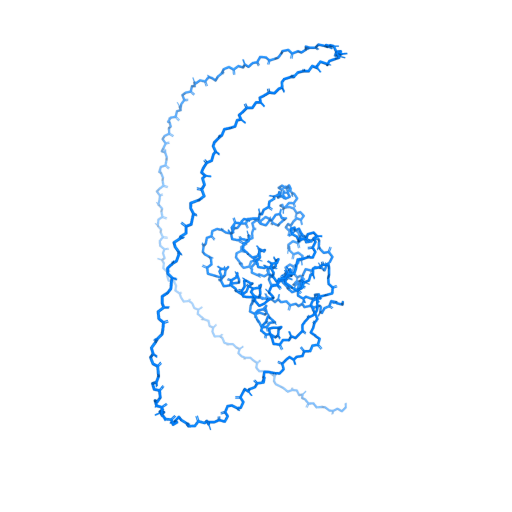12 -0.396 1.00 89.44 94 GLY A O 1
ATOM 787 N N . ASN A 1 95 ? -17.203 11.175 -2.082 1.00 93.69 95 ASN A N 1
ATOM 788 C CA . ASN A 1 95 ? -17.826 10.192 -1.208 1.00 93.69 95 ASN A CA 1
ATOM 789 C C . ASN A 1 95 ? -16.763 9.209 -0.681 1.00 93.69 95 ASN A C 1
ATOM 791 O O . ASN A 1 95 ? -16.200 8.417 -1.443 1.00 93.69 95 ASN A O 1
ATOM 795 N N . GLU A 1 96 ? -16.493 9.282 0.622 1.00 93.88 96 GLU A N 1
ATOM 796 C CA . GLU A 1 96 ? -15.496 8.463 1.318 1.00 93.88 96 GLU A CA 1
ATOM 797 C C . GLU A 1 96 ? -15.846 6.969 1.303 1.00 93.88 96 GLU A C 1
ATOM 799 O O . GLU A 1 96 ? -14.939 6.151 1.156 1.00 93.88 96 GLU A O 1
ATOM 804 N N . ASP A 1 97 ? -17.133 6.607 1.348 1.00 93.94 97 ASP A N 1
ATOM 805 C CA . ASP A 1 97 ? -17.588 5.212 1.274 1.00 93.94 97 ASP A CA 1
ATOM 806 C C . ASP A 1 97 ? -17.265 4.609 -0.101 1.00 93.94 97 ASP A C 1
ATOM 808 O O . ASP A 1 97 ? -16.725 3.508 -0.201 1.00 93.94 97 ASP A O 1
ATOM 812 N N . ILE A 1 98 ? -17.486 5.372 -1.179 1.00 95.94 98 ILE A N 1
ATOM 813 C CA . ILE A 1 98 ? -17.133 4.939 -2.542 1.00 95.94 98 ILE A CA 1
ATOM 814 C C . ILE A 1 98 ? -15.613 4.767 -2.680 1.00 95.94 98 ILE A C 1
ATOM 816 O O . ILE A 1 98 ? -15.145 3.804 -3.294 1.00 95.94 98 ILE A O 1
ATOM 820 N N . ALA A 1 99 ? -14.820 5.682 -2.114 1.00 96.31 99 ALA A N 1
ATOM 821 C CA . ALA A 1 99 ? -13.361 5.583 -2.142 1.00 96.31 99 ALA A CA 1
ATOM 822 C C . ALA A 1 99 ? -12.842 4.400 -1.303 1.00 96.31 99 ALA A C 1
ATOM 824 O O . ALA A 1 99 ? -11.890 3.723 -1.702 1.00 96.31 99 ALA A O 1
ATOM 825 N N . MET A 1 100 ? -13.491 4.119 -0.172 1.00 97.19 100 MET A N 1
ATOM 826 C CA . MET A 1 100 ? -13.216 2.965 0.681 1.00 97.19 100 MET A CA 1
ATOM 827 C C . MET A 1 100 ? -13.473 1.658 -0.073 1.00 97.19 100 MET A C 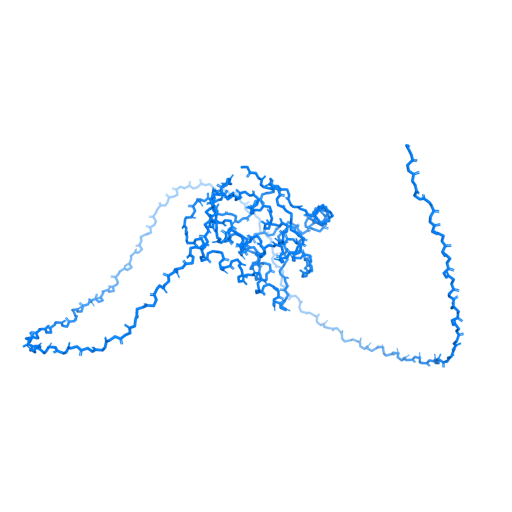1
ATOM 829 O O . MET A 1 100 ? -12.604 0.782 -0.111 1.00 97.19 100 MET A O 1
ATOM 833 N N . ASP A 1 101 ? -14.628 1.541 -0.726 1.00 97.75 101 ASP A N 1
ATOM 834 C CA . ASP A 1 101 ? -14.980 0.374 -1.534 1.00 97.75 101 ASP A CA 1
ATOM 835 C C . ASP A 1 101 ? -14.029 0.193 -2.717 1.00 97.75 101 ASP A C 1
ATOM 837 O O . ASP A 1 101 ? -13.610 -0.929 -3.012 1.00 97.75 101 ASP A O 1
ATOM 841 N N . LYS A 1 102 ? -13.602 1.290 -3.353 1.00 98.12 102 LYS A N 1
ATOM 842 C CA . LYS A 1 102 ? -12.589 1.257 -4.414 1.00 98.12 102 LYS A CA 1
ATOM 843 C C . LYS A 1 102 ? -11.257 0.693 -3.912 1.00 98.12 102 LYS A C 1
ATOM 845 O O . LYS A 1 102 ? -10.667 -0.145 -4.595 1.00 98.12 102 LYS A O 1
ATOM 850 N N . LEU A 1 103 ? -10.790 1.100 -2.729 1.00 98.50 103 LEU A N 1
ATOM 851 C CA . LEU A 1 103 ? -9.563 0.560 -2.132 1.00 98.50 103 LEU A CA 1
ATOM 852 C C . LEU A 1 103 ? -9.701 -0.929 -1.792 1.00 98.50 103 LEU A C 1
ATOM 854 O O . LEU A 1 103 ? -8.827 -1.719 -2.152 1.00 98.50 103 LEU A O 1
ATOM 858 N N . LYS A 1 104 ? -10.811 -1.328 -1.158 1.00 98.50 104 LYS A N 1
ATOM 859 C CA . LYS A 1 104 ? -11.110 -2.741 -0.870 1.00 98.50 104 LYS A CA 1
ATOM 860 C C . LYS A 1 104 ? -11.115 -3.573 -2.156 1.00 98.50 104 LYS A C 1
ATOM 862 O O . LYS A 1 104 ? -10.491 -4.630 -2.210 1.00 98.50 104 LYS A O 1
ATOM 867 N N . LYS A 1 105 ? -11.753 -3.070 -3.216 1.00 98.50 105 LYS A N 1
ATOM 868 C CA . LYS A 1 105 ? -11.774 -3.732 -4.522 1.00 98.50 105 LYS A CA 1
ATOM 869 C C . LYS A 1 105 ? -10.372 -3.863 -5.117 1.00 98.50 105 LYS A C 1
ATOM 871 O O . LYS A 1 105 ? -10.023 -4.942 -5.575 1.00 98.50 105 LYS A O 1
ATOM 876 N N . ALA A 1 106 ? -9.557 -2.809 -5.077 1.00 98.56 106 ALA A N 1
ATOM 877 C CA . ALA A 1 106 ? -8.194 -2.851 -5.605 1.00 98.56 106 ALA A CA 1
ATOM 878 C C . ALA A 1 106 ? -7.323 -3.907 -4.897 1.00 98.56 106 ALA A C 1
ATOM 880 O O . ALA A 1 106 ? -6.532 -4.583 -5.551 1.00 98.56 106 ALA A O 1
ATOM 881 N N . ILE A 1 107 ? -7.497 -4.085 -3.580 1.00 98.62 107 ILE A N 1
ATOM 882 C CA . ILE A 1 107 ? -6.830 -5.141 -2.799 1.00 98.62 107 ILE A CA 1
ATOM 883 C C . ILE A 1 107 ? -7.227 -6.534 -3.306 1.00 98.62 107 ILE A C 1
ATOM 885 O O . ILE A 1 107 ? -6.352 -7.370 -3.533 1.00 98.62 107 ILE A O 1
ATOM 889 N N . VAL A 1 108 ? -8.526 -6.775 -3.508 1.00 98.44 108 VAL A N 1
ATOM 890 C CA . VAL A 1 108 ? -9.037 -8.050 -4.042 1.00 98.44 108 VAL A CA 1
ATOM 891 C C . VAL A 1 108 ? -8.519 -8.288 -5.459 1.00 98.44 108 VAL A C 1
ATOM 893 O O . VAL A 1 108 ? -7.904 -9.319 -5.715 1.00 98.44 108 VAL A O 1
ATOM 896 N N . ASP A 1 109 ? -8.666 -7.302 -6.347 1.00 98.44 109 ASP A N 1
ATOM 897 C CA . ASP A 1 109 ? -8.205 -7.390 -7.734 1.00 98.44 109 ASP A CA 1
ATOM 898 C C . ASP A 1 109 ? -6.705 -7.722 -7.802 1.00 98.44 109 ASP A C 1
ATOM 900 O O . ASP A 1 109 ? -6.300 -8.577 -8.582 1.00 98.44 109 ASP A O 1
ATOM 904 N N . PHE A 1 110 ? -5.875 -7.102 -6.956 1.00 98.50 110 PHE A N 1
ATOM 905 C CA . PHE A 1 110 ? -4.438 -7.379 -6.888 1.00 98.50 110 PHE A CA 1
ATOM 906 C C . PHE A 1 110 ? -4.117 -8.802 -6.418 1.00 98.50 110 PHE A C 1
ATOM 908 O O . PHE A 1 110 ? -3.221 -9.452 -6.970 1.00 98.50 110 PHE A O 1
ATOM 915 N N . ARG A 1 111 ? -4.841 -9.309 -5.413 1.00 98.06 111 ARG A N 1
ATOM 916 C CA . ARG A 1 111 ? -4.682 -10.695 -4.948 1.00 98.06 111 ARG A CA 1
ATOM 917 C C . ARG A 1 111 ? -5.058 -11.693 -6.038 1.00 98.06 111 ARG A C 1
ATOM 919 O O . ARG A 1 111 ? -4.315 -12.653 -6.238 1.00 98.06 111 ARG A O 1
ATOM 926 N N . ASP A 1 112 ? -6.110 -11.414 -6.797 1.00 98.12 112 ASP A N 1
ATOM 927 C CA . ASP A 1 112 ? -6.600 -12.289 -7.867 1.00 98.12 112 ASP A CA 1
ATOM 928 C C . ASP A 1 112 ? -5.853 -12.091 -9.199 1.00 98.12 112 ASP A C 1
ATOM 930 O O . ASP A 1 112 ? -5.998 -12.881 -10.130 1.00 98.12 112 ASP A O 1
ATOM 934 N N . TYR A 1 113 ? -5.010 -11.061 -9.310 1.00 98.00 113 TYR A N 1
ATOM 935 C CA . TYR A 1 113 ? -4.290 -10.765 -10.544 1.00 98.00 113 TYR A CA 1
ATOM 936 C C . TYR A 1 113 ? -3.188 -11.793 -10.832 1.00 98.00 113 TYR A C 1
ATOM 938 O O . TYR A 1 113 ? -2.206 -11.916 -10.093 1.00 98.00 113 TYR A O 1
ATOM 946 N N . GLU A 1 114 ? -3.328 -12.502 -11.950 1.00 96.19 114 GLU A N 1
ATOM 947 C CA . GLU A 1 114 ? -2.351 -13.481 -12.455 1.00 96.19 114 GLU A CA 1
ATOM 948 C C . GLU A 1 114 ? -1.497 -12.938 -13.615 1.00 96.19 114 GLU A C 1
ATOM 950 O O . GLU A 1 114 ? -0.611 -13.623 -14.129 1.00 96.19 114 GLU A O 1
ATOM 955 N N . GLY A 1 115 ? -1.752 -11.698 -14.042 1.00 94.81 115 GLY A N 1
ATOM 956 C CA . GLY A 1 115 ? -0.992 -11.052 -15.103 1.00 94.81 115 GLY A CA 1
ATOM 957 C C . GLY A 1 115 ? 0.416 -10.635 -14.670 1.00 94.81 115 GLY A C 1
ATOM 958 O O . GLY A 1 115 ? 0.812 -10.707 -13.506 1.00 94.81 115 GLY A O 1
ATOM 959 N N . SER A 1 116 ? 1.195 -10.141 -15.633 1.00 95.81 116 SER A N 1
ATOM 960 C CA . SER A 1 116 ? 2.497 -9.541 -15.326 1.00 95.81 116 SER A CA 1
ATOM 961 C C . SER A 1 116 ? 2.303 -8.211 -14.602 1.00 95.81 116 SER A C 1
ATOM 963 O O . SER A 1 116 ? 1.596 -7.333 -15.097 1.00 95.81 116 SER A O 1
ATOM 965 N N . LEU A 1 117 ? 2.934 -8.065 -13.437 1.00 97.25 117 LEU A N 1
ATOM 966 C CA . LEU A 1 117 ? 2.934 -6.812 -12.686 1.00 97.25 117 LEU A CA 1
ATOM 967 C C . LEU A 1 117 ? 3.848 -5.785 -13.354 1.00 97.25 117 LEU A C 1
ATOM 969 O O . LEU A 1 117 ? 4.900 -6.105 -13.917 1.00 97.25 117 LEU A O 1
ATOM 973 N N . SER A 1 118 ? 3.442 -4.528 -13.260 1.00 95.81 118 SER A N 1
ATOM 974 C CA . SER A 1 118 ? 4.178 -3.395 -13.794 1.00 95.81 118 SER A CA 1
ATOM 975 C C . SER A 1 118 ? 5.409 -3.072 -12.951 1.00 95.81 118 SER A C 1
ATOM 977 O O . SER A 1 118 ? 5.461 -3.306 -11.742 1.00 95.81 118 SER A O 1
ATOM 979 N N . ALA A 1 119 ? 6.430 -2.507 -13.596 1.00 94.44 119 ALA A N 1
ATOM 980 C CA . ALA A 1 119 ? 7.621 -2.048 -12.894 1.00 94.44 119 ALA A CA 1
ATOM 981 C C . ALA A 1 119 ? 7.301 -0.803 -12.053 1.00 94.44 119 ALA A C 1
ATOM 983 O O . ALA A 1 119 ? 6.769 0.179 -12.573 1.00 94.44 119 ALA A O 1
ATOM 984 N N . HIS A 1 120 ? 7.711 -0.804 -10.786 1.00 94.19 120 HIS A N 1
ATOM 985 C CA . HIS A 1 120 ? 7.636 0.369 -9.927 1.00 94.19 120 HIS A CA 1
ATOM 986 C C . HIS A 1 120 ? 8.503 1.501 -10.515 1.00 94.19 120 HIS A C 1
ATOM 988 O O . HIS A 1 120 ? 9.663 1.252 -10.890 1.00 94.19 120 HIS A O 1
ATOM 994 N N . PRO A 1 121 ? 8.023 2.761 -10.548 1.00 92.19 121 PRO A N 1
ATOM 995 C CA . PRO A 1 121 ? 8.749 3.875 -11.162 1.00 92.19 121 PRO A CA 1
ATOM 996 C C . PRO A 1 121 ? 10.159 4.089 -10.604 1.00 92.19 121 PRO A C 1
ATOM 998 O O . PRO A 1 121 ? 11.067 4.472 -11.346 1.00 92.19 121 PRO A O 1
ATOM 1001 N N . PHE A 1 122 ? 10.341 3.797 -9.313 1.00 92.06 122 PHE A N 1
ATOM 1002 C CA . PHE A 1 122 ? 11.601 3.948 -8.577 1.00 92.06 122 PHE A CA 1
ATOM 1003 C C . PHE A 1 122 ? 12.307 2.627 -8.205 1.00 92.06 122 PHE A C 1
ATOM 1005 O O . PHE A 1 122 ? 13.533 2.597 -8.150 1.00 92.06 122 PHE A O 1
ATOM 1012 N N . TYR A 1 123 ? 11.571 1.527 -8.005 1.00 92.88 123 TYR A N 1
ATOM 1013 C CA . TYR A 1 123 ? 12.118 0.263 -7.486 1.00 92.88 123 TYR A CA 1
ATOM 1014 C C . TYR A 1 123 ? 12.250 -0.830 -8.550 1.00 92.88 123 TYR A C 1
ATOM 1016 O O . TYR A 1 123 ? 12.806 -1.885 -8.261 1.00 92.88 123 TYR A O 1
ATOM 1024 N N . ASP A 1 124 ? 11.821 -0.555 -9.789 1.00 92.00 124 ASP A N 1
ATOM 1025 C CA . ASP A 1 124 ? 11.857 -1.497 -10.909 1.00 92.00 124 ASP A CA 1
ATOM 1026 C C . ASP A 1 124 ? 10.892 -2.687 -10.732 1.00 92.00 124 ASP A C 1
ATOM 1028 O O . ASP A 1 124 ? 9.794 -2.513 -10.215 1.00 92.00 124 ASP A O 1
ATOM 1032 N N . LEU A 1 125 ? 11.237 -3.873 -11.235 1.00 93.88 125 LEU A N 1
ATOM 1033 C CA . LEU A 1 125 ? 10.415 -5.078 -11.136 1.00 93.88 125 LEU A CA 1
ATOM 1034 C C . LEU A 1 125 ? 10.393 -5.616 -9.701 1.00 93.88 125 LEU A C 1
ATOM 1036 O O . LEU A 1 125 ? 11.446 -5.894 -9.124 1.00 93.88 125 LEU A O 1
ATOM 1040 N N . LEU A 1 126 ? 9.188 -5.809 -9.169 1.00 95.81 126 LEU A N 1
ATOM 1041 C CA . LEU A 1 126 ? 8.923 -6.440 -7.878 1.00 95.81 126 LEU A CA 1
ATOM 1042 C C . LEU A 1 126 ? 8.158 -7.748 -8.114 1.00 95.81 126 LEU A C 1
ATOM 1044 O O . LEU A 1 126 ? 7.358 -7.850 -9.046 1.00 95.81 126 LEU A O 1
ATOM 1048 N N . THR A 1 127 ? 8.397 -8.747 -7.264 1.00 96.31 127 THR A N 1
ATOM 1049 C CA . THR A 1 127 ? 7.549 -9.948 -7.207 1.00 96.31 127 THR A CA 1
ATOM 1050 C C . THR A 1 127 ? 6.185 -9.595 -6.614 1.00 96.31 127 THR A C 1
ATOM 1052 O O . THR A 1 127 ? 6.044 -8.560 -5.963 1.00 96.31 127 THR A O 1
ATOM 1055 N N . LYS A 1 128 ? 5.182 -10.462 -6.797 1.00 97.12 128 LYS A N 1
ATOM 1056 C CA . LYS A 1 128 ? 3.847 -10.265 -6.207 1.00 97.12 128 LYS A CA 1
ATOM 1057 C C . LYS A 1 128 ? 3.910 -10.114 -4.682 1.00 97.12 128 LYS A C 1
ATOM 1059 O O . LYS A 1 128 ? 3.334 -9.178 -4.148 1.00 97.12 128 LYS A O 1
ATOM 1064 N N . GLU A 1 129 ? 4.716 -10.938 -4.016 1.00 96.94 129 GLU A N 1
ATOM 1065 C CA . GLU A 1 129 ? 4.958 -10.862 -2.565 1.00 96.94 129 GLU A CA 1
ATOM 1066 C C . GLU A 1 129 ? 5.599 -9.530 -2.135 1.00 96.94 129 GLU A C 1
ATOM 1068 O O . GLU A 1 129 ? 5.194 -8.925 -1.143 1.00 96.94 129 GLU A O 1
ATOM 1073 N N . LEU A 1 130 ? 6.590 -9.035 -2.892 1.00 96.75 130 LEU A N 1
ATOM 1074 C CA . LEU A 1 130 ? 7.216 -7.740 -2.607 1.00 96.75 130 LEU A CA 1
ATOM 1075 C C . LEU A 1 130 ? 6.246 -6.583 -2.837 1.00 96.75 130 LEU A C 1
ATOM 1077 O O . LEU A 1 130 ? 6.256 -5.628 -2.065 1.00 96.75 130 LEU A O 1
ATOM 1081 N N . TRP A 1 131 ? 5.419 -6.661 -3.879 1.00 97.56 131 TRP A N 1
ATOM 1082 C CA . TRP A 1 131 ? 4.362 -5.688 -4.131 1.00 97.56 131 TRP A CA 1
ATOM 1083 C C . TRP A 1 131 ? 3.328 -5.673 -3.008 1.00 97.56 131 TRP A C 1
ATOM 1085 O O . TRP A 1 131 ? 2.971 -4.600 -2.535 1.00 97.56 131 TRP A O 1
ATOM 1095 N N . GLU A 1 132 ? 2.898 -6.841 -2.536 1.00 97.81 132 GLU A N 1
ATOM 1096 C CA . GLU A 1 132 ? 1.939 -6.965 -1.440 1.00 97.81 132 GLU A CA 1
ATOM 1097 C C . GLU A 1 132 ? 2.460 -6.310 -0.157 1.00 97.81 132 GLU A C 1
ATOM 1099 O O . GLU A 1 132 ? 1.800 -5.441 0.419 1.00 97.81 132 GLU A O 1
ATOM 1104 N N . LYS A 1 133 ? 3.691 -6.656 0.239 1.00 97.75 133 LYS A N 1
ATOM 1105 C CA . LYS A 1 133 ? 4.348 -6.059 1.405 1.00 97.75 133 LYS A CA 1
ATOM 1106 C C . LYS A 1 133 ? 4.589 -4.560 1.215 1.00 97.75 133 LYS A C 1
ATOM 1108 O O . LYS A 1 133 ? 4.440 -3.778 2.150 1.00 97.75 133 LYS A O 1
ATOM 1113 N N . PHE A 1 134 ? 4.952 -4.126 0.008 1.00 97.19 134 PHE A N 1
ATOM 1114 C CA . PHE A 1 134 ? 5.099 -2.703 -0.284 1.00 97.19 134 PHE A CA 1
ATOM 1115 C C . PHE A 1 134 ? 3.770 -1.960 -0.118 1.00 97.19 134 PHE A C 1
ATOM 1117 O O . PHE A 1 134 ? 3.732 -0.934 0.558 1.00 97.19 134 PHE A O 1
ATOM 1124 N N . HIS A 1 135 ? 2.679 -2.485 -0.681 1.00 97.81 135 HIS A N 1
ATOM 1125 C CA . HIS A 1 135 ? 1.348 -1.897 -0.559 1.00 97.81 135 HIS A CA 1
ATOM 1126 C C . HIS A 1 135 ? 0.894 -1.807 0.896 1.00 97.81 135 HIS A C 1
ATOM 1128 O O . HIS A 1 135 ? 0.398 -0.754 1.294 1.00 97.81 135 HIS A O 1
ATOM 1134 N N . SER A 1 136 ? 1.115 -2.842 1.713 1.00 98.12 136 SER A N 1
ATOM 1135 C CA . SER A 1 136 ? 0.747 -2.788 3.132 1.00 98.12 136 SER A CA 1
ATOM 1136 C C . SER A 1 136 ? 1.481 -1.658 3.859 1.00 98.12 136 SER A C 1
ATOM 1138 O O . SER A 1 136 ? 0.849 -0.844 4.532 1.00 98.12 136 SER A O 1
ATOM 1140 N N . MET A 1 137 ? 2.798 -1.534 3.667 1.00 96.81 137 MET A N 1
ATOM 1141 C CA . MET A 1 137 ? 3.598 -0.461 4.271 1.00 96.81 137 MET A CA 1
ATOM 1142 C C . MET A 1 137 ? 3.214 0.927 3.740 1.00 96.81 137 MET A C 1
ATOM 1144 O O . MET A 1 137 ? 3.170 1.891 4.505 1.00 96.81 137 MET A O 1
ATOM 1148 N N . TYR A 1 138 ? 2.921 1.033 2.443 1.00 95.50 138 TYR A N 1
ATOM 1149 C CA . TYR A 1 138 ? 2.510 2.277 1.796 1.00 95.50 138 TYR A CA 1
ATOM 1150 C C . TYR A 1 138 ? 1.177 2.785 2.341 1.00 95.50 138 TYR A C 1
ATOM 1152 O O . TYR A 1 138 ? 1.060 3.944 2.740 1.00 95.50 138 TYR A O 1
ATOM 1160 N N . ILE A 1 139 ? 0.196 1.891 2.447 1.00 96.31 139 ILE A N 1
ATOM 1161 C CA . ILE A 1 139 ? -1.119 2.206 3.003 1.00 96.31 139 ILE A CA 1
ATOM 1162 C C . ILE A 1 139 ? -1.004 2.534 4.493 1.00 96.31 139 ILE A C 1
ATOM 1164 O O . ILE A 1 139 ? -1.632 3.487 4.948 1.00 96.31 139 ILE A O 1
ATOM 1168 N N . ALA A 1 140 ? -0.163 1.817 5.250 1.00 95.94 140 ALA A N 1
ATOM 1169 C CA . ALA A 1 140 ? 0.104 2.136 6.654 1.00 95.94 140 ALA A CA 1
ATOM 1170 C C . ALA A 1 140 ? 0.620 3.570 6.821 1.00 95.94 140 ALA A C 1
ATOM 1172 O O . ALA A 1 140 ? 0.143 4.306 7.685 1.00 95.94 140 ALA A O 1
ATOM 1173 N N . ASN A 1 141 ? 1.564 3.980 5.970 1.00 94.00 141 ASN A N 1
ATOM 1174 C CA . ASN A 1 141 ? 2.118 5.326 6.001 1.00 94.00 141 ASN A CA 1
ATOM 1175 C C . ASN A 1 141 ? 1.032 6.392 5.775 1.00 94.00 141 ASN A C 1
ATOM 1177 O O . ASN A 1 141 ? 0.935 7.345 6.546 1.00 94.00 141 ASN A O 1
ATOM 1181 N N . LEU A 1 142 ? 0.176 6.201 4.767 1.00 93.62 142 LEU A N 1
ATOM 1182 C CA . LEU A 1 142 ? -0.866 7.170 4.416 1.00 93.62 142 LEU A CA 1
ATOM 1183 C C . LEU A 1 142 ? -2.024 7.200 5.416 1.00 93.62 142 LEU A C 1
ATOM 1185 O O . LEU A 1 142 ? -2.424 8.274 5.868 1.00 93.62 142 LEU A O 1
ATOM 1189 N N . LEU A 1 143 ? -2.518 6.037 5.843 1.00 94.50 143 LEU A N 1
ATOM 1190 C CA . LEU A 1 143 ? -3.538 5.956 6.891 1.00 94.50 143 LEU A CA 1
ATOM 1191 C C . LEU A 1 143 ? -3.012 6.434 8.248 1.00 94.50 143 LEU A C 1
ATOM 1193 O O . LEU A 1 143 ? -3.809 6.830 9.101 1.00 94.50 143 LEU A O 1
ATOM 1197 N N . GLY A 1 144 ? -1.692 6.460 8.448 1.00 93.38 144 GLY A N 1
ATOM 1198 C CA . GLY A 1 144 ? -1.061 7.059 9.619 1.00 93.38 144 GLY A CA 1
ATOM 1199 C C . GLY A 1 144 ? -1.469 8.518 9.836 1.00 93.38 144 GLY A C 1
ATOM 1200 O O . GLY A 1 144 ? -1.544 8.954 10.980 1.00 93.38 144 GLY A O 1
ATOM 1201 N N . PHE A 1 145 ? -1.812 9.257 8.779 1.00 91.81 145 PHE A N 1
ATOM 1202 C CA . PHE A 1 145 ? -2.257 10.650 8.885 1.00 91.81 145 PHE A CA 1
ATOM 1203 C C . PHE A 1 145 ? -3.747 10.826 9.200 1.00 91.81 145 PHE A C 1
ATOM 1205 O O . PHE A 1 145 ? -4.160 11.937 9.539 1.00 91.81 145 PHE A O 1
ATOM 1212 N N . VAL A 1 146 ? -4.546 9.766 9.085 1.00 92.62 146 VAL A N 1
ATOM 1213 C CA . VAL A 1 146 ? -5.981 9.762 9.404 1.00 92.62 146 VAL A CA 1
ATOM 1214 C C . VAL A 1 146 ? -6.142 9.575 10.906 1.00 92.62 146 VAL A C 1
ATOM 1216 O O . VAL A 1 146 ? -5.437 8.761 11.480 1.00 92.62 146 VAL A O 1
ATOM 1219 N N . ASN A 1 147 ? -7.050 10.287 11.560 1.00 91.19 147 ASN A N 1
ATOM 1220 C CA . ASN A 1 147 ? -7.332 10.155 12.988 1.00 91.19 147 ASN A CA 1
ATOM 1221 C C . ASN A 1 147 ? -8.811 9.844 13.190 1.00 91.19 147 ASN A C 1
ATOM 1223 O O . ASN A 1 147 ? -9.654 10.381 12.481 1.00 91.19 147 ASN A O 1
ATOM 1227 N N . VAL A 1 148 ? -9.122 8.983 14.157 1.00 89.81 148 VAL A N 1
ATOM 1228 C CA . VAL A 1 148 ? -10.505 8.697 14.551 1.00 89.81 148 VAL A CA 1
ATOM 1229 C C . VAL A 1 148 ? -10.934 9.742 15.572 1.00 89.81 148 VAL A C 1
ATOM 1231 O O . VAL A 1 148 ? -10.304 9.861 16.622 1.00 89.81 148 VAL A O 1
ATOM 1234 N N . VAL A 1 149 ? -11.987 10.488 15.254 1.00 85.75 149 VAL A N 1
ATOM 1235 C CA . VAL A 1 149 ?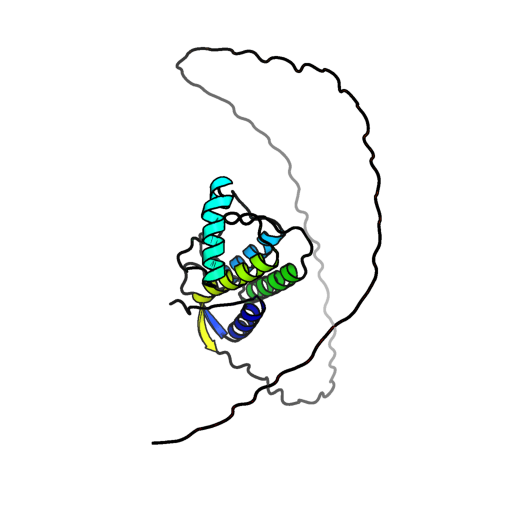 -12.528 11.561 16.100 1.00 85.75 149 VAL A CA 1
ATOM 1236 C C . VAL A 1 149 ? -13.683 11.047 16.954 1.00 85.75 149 VAL A C 1
ATOM 1238 O O . VAL A 1 149 ? -13.787 11.389 18.127 1.00 85.75 149 VAL A O 1
ATOM 1241 N N . GLU A 1 150 ? -14.520 10.173 16.397 1.00 78.81 150 GLU A N 1
ATOM 1242 C CA . GLU A 1 150 ? -15.646 9.573 17.109 1.00 78.81 150 GLU A CA 1
ATOM 1243 C C . GLU A 1 150 ? -15.908 8.170 16.565 1.00 78.81 150 GLU A C 1
ATOM 1245 O O . GLU A 1 150 ? -15.861 7.942 15.356 1.00 78.81 150 GLU A O 1
ATOM 1250 N N . LYS A 1 151 ? -16.173 7.207 17.446 1.00 69.75 151 LYS A N 1
ATOM 1251 C CA . LYS A 1 151 ? -16.550 5.858 17.028 1.00 69.75 151 LYS A CA 1
ATOM 1252 C C . LYS A 1 151 ? -18.065 5.819 16.912 1.00 69.75 151 LYS A C 1
ATOM 1254 O O . LYS A 1 151 ? -18.755 6.006 17.910 1.00 69.75 151 LYS A O 1
ATOM 1259 N N . VAL A 1 152 ? -18.582 5.577 15.714 1.00 67.50 152 VAL A N 1
ATOM 1260 C CA . VAL A 1 152 ? -20.020 5.421 15.523 1.00 67.50 152 VAL A CA 1
ATOM 1261 C C . VAL A 1 152 ? -20.372 4.029 16.039 1.00 67.50 152 VAL A C 1
ATOM 1263 O O . VAL A 1 152 ? -20.113 3.017 15.389 1.00 67.50 152 VAL A O 1
ATOM 1266 N N . GLU A 1 153 ? -20.899 3.946 17.261 1.00 55.25 153 GLU A N 1
ATOM 1267 C CA . GLU A 1 153 ? -21.495 2.699 17.731 1.00 55.25 153 GLU A CA 1
ATOM 1268 C C . GLU A 1 153 ? -22.660 2.352 16.804 1.00 55.25 153 GLU A C 1
ATOM 1270 O O . GLU A 1 153 ? -23.591 3.141 16.628 1.00 55.25 153 GLU A O 1
ATOM 1275 N N . ALA A 1 154 ? -22.581 1.177 16.176 1.00 50.97 154 ALA A N 1
ATOM 1276 C CA . ALA A 1 154 ? -23.618 0.661 15.301 1.00 50.97 154 ALA A CA 1
ATOM 1277 C C . ALA A 1 154 ? -24.947 0.619 16.067 1.00 50.97 154 ALA A C 1
ATOM 1279 O O . ALA A 1 154 ? -25.196 -0.265 16.889 1.00 50.97 154 ALA A O 1
ATOM 1280 N N . LYS A 1 155 ? -25.802 1.609 15.814 1.00 41.66 155 LYS A N 1
ATOM 1281 C CA . LYS A 1 155 ? -27.132 1.695 16.399 1.00 41.66 155 LYS A CA 1
ATOM 1282 C C . LYS A 1 155 ? -27.973 0.588 15.774 1.00 41.66 155 LYS A C 1
ATOM 1284 O O . LYS A 1 155 ? -28.486 0.746 14.671 1.00 41.66 155 LYS A O 1
ATOM 1289 N N . VAL A 1 156 ? -28.083 -0.543 16.470 1.00 42.03 156 VAL A N 1
ATOM 1290 C CA . VAL A 1 156 ? -29.042 -1.605 16.145 1.00 42.03 156 VAL A CA 1
ATOM 1291 C C . VAL A 1 156 ? -30.423 -0.948 16.074 1.00 42.03 156 VAL A C 1
ATOM 1293 O O . VAL A 1 156 ? -30.877 -0.404 17.088 1.00 42.03 156 VAL A O 1
ATOM 1296 N N . PRO A 1 157 ? -31.111 -0.946 14.919 1.00 45.81 157 PRO A N 1
ATOM 1297 C CA . PRO A 1 157 ? -32.494 -0.520 14.886 1.00 45.81 157 PRO A CA 1
ATOM 1298 C C . PRO A 1 157 ? -33.284 -1.556 15.682 1.00 45.81 157 PRO A C 1
ATOM 1300 O O . PRO A 1 157 ? -33.451 -2.698 15.258 1.00 45.81 157 PRO A O 1
ATOM 1303 N N . ASN A 1 158 ? -33.740 -1.167 16.871 1.00 42.88 158 ASN A N 1
ATOM 1304 C CA . ASN A 1 158 ? -34.746 -1.912 17.609 1.00 42.88 158 ASN A CA 1
ATOM 1305 C C . ASN A 1 158 ? -36.077 -1.745 16.863 1.00 42.88 158 ASN A C 1
ATOM 1307 O O . ASN A 1 158 ? -36.906 -0.903 17.211 1.00 42.88 158 ASN A O 1
ATOM 1311 N N . THR A 1 159 ? -36.244 -2.493 15.773 1.00 42.16 159 THR A N 1
ATOM 1312 C CA . THR A 1 159 ? -37.511 -2.593 15.058 1.00 42.16 159 THR A CA 1
ATOM 1313 C C . THR A 1 159 ? -38.451 -3.418 15.925 1.00 42.16 159 THR A C 1
ATOM 1315 O O . THR A 1 159 ? -38.486 -4.645 15.848 1.00 42.16 159 THR A O 1
ATOM 1318 N N . LYS A 1 160 ? -39.216 -2.733 16.783 1.00 42.41 160 LYS A N 1
ATOM 1319 C CA . LYS A 1 160 ? -40.453 -3.295 17.322 1.00 42.41 160 LYS A CA 1
ATOM 1320 C C . LYS A 1 160 ? -41.310 -3.739 16.140 1.00 42.41 160 LYS A C 1
ATOM 1322 O O . LYS A 1 160 ? -41.627 -2.941 15.261 1.00 42.41 160 LYS A O 1
ATOM 1327 N N . MET A 1 161 ? -41.648 -5.023 16.149 1.00 45.38 161 MET A N 1
ATOM 1328 C CA . MET A 1 161 ? -42.652 -5.634 15.293 1.00 45.38 161 MET A CA 1
ATOM 1329 C C . MET A 1 161 ? -43.930 -4.788 15.328 1.00 45.38 161 MET A C 1
ATOM 1331 O O . MET A 1 161 ? -44.524 -4.611 16.391 1.00 45.38 161 MET A O 1
ATOM 1335 N N . VAL A 1 162 ? -44.346 -4.278 14.171 1.00 42.81 162 VAL A N 1
ATOM 1336 C CA . VAL A 1 162 ? -45.732 -3.881 13.929 1.00 42.81 162 VAL A CA 1
ATOM 1337 C C . VAL A 1 162 ? -46.254 -4.801 12.838 1.00 42.81 162 VAL A C 1
ATOM 1339 O O . VAL A 1 162 ? -45.729 -4.862 11.728 1.00 42.81 162 VAL A O 1
ATOM 1342 N N . GLU A 1 163 ? -47.239 -5.583 13.249 1.00 47.03 163 GLU A N 1
ATOM 1343 C CA . GLU A 1 163 ? -48.007 -6.561 12.492 1.00 47.03 163 GLU A CA 1
ATOM 1344 C C . GLU A 1 163 ? -48.748 -5.907 11.306 1.00 47.03 163 GLU A C 1
ATOM 1346 O O . GLU A 1 163 ? -49.237 -4.780 11.436 1.00 47.03 163 GLU A O 1
ATOM 1351 N N . PRO A 1 164 ? -48.875 -6.581 10.148 1.00 43.69 164 PRO A N 1
ATOM 1352 C CA . PRO A 1 164 ? -49.549 -6.019 8.986 1.00 43.69 164 PRO A CA 1
ATOM 1353 C C . PRO A 1 164 ? -51.064 -6.263 9.050 1.00 43.69 164 PRO A C 1
ATOM 1355 O O . PRO A 1 164 ? -51.525 -7.396 8.915 1.00 43.69 164 PRO A O 1
ATOM 1358 N N . SER A 1 165 ? -51.857 -5.195 9.159 1.00 40.38 165 SER A N 1
ATOM 1359 C CA . SER A 1 165 ? -53.286 -5.224 8.816 1.00 40.38 165 SER A CA 1
ATOM 1360 C C . SER A 1 165 ? -53.518 -4.582 7.442 1.00 40.38 165 SER A C 1
ATOM 1362 O O . SER A 1 165 ? -53.005 -3.514 7.118 1.00 40.38 165 SER A O 1
ATOM 1364 N N . LYS A 1 166 ? -54.231 -5.336 6.600 1.00 40.00 166 LYS A N 1
ATOM 1365 C CA . LYS A 1 166 ? -54.564 -5.099 5.184 1.00 40.00 166 LYS A CA 1
ATOM 1366 C C . LYS A 1 166 ? -55.740 -4.096 5.019 1.00 40.00 166 LYS A C 1
ATOM 1368 O O . LYS A 1 166 ? -56.294 -3.662 6.023 1.00 40.00 166 LYS A O 1
ATOM 1373 N N . PRO A 1 167 ? -56.106 -3.695 3.780 1.00 45.41 167 PRO A N 1
ATOM 1374 C CA . PRO A 1 167 ? -56.381 -2.308 3.408 1.00 45.41 167 PRO A CA 1
ATOM 1375 C C . PRO A 1 167 ? -57.876 -1.964 3.347 1.00 45.41 167 PRO A C 1
ATOM 1377 O O . PRO A 1 167 ? -58.713 -2.844 3.151 1.00 45.41 167 PRO A O 1
ATOM 1380 N N . VAL A 1 168 ? -58.195 -0.667 3.389 1.00 38.38 168 VAL A N 1
ATOM 1381 C CA . VAL A 1 168 ? -59.494 -0.142 2.948 1.00 38.38 168 VAL A CA 1
ATOM 1382 C C . VAL A 1 168 ? -59.283 0.730 1.714 1.00 38.38 168 VAL A C 1
ATOM 1384 O O . VAL A 1 168 ? -58.432 1.615 1.679 1.00 38.38 168 VAL A O 1
ATOM 1387 N N . ILE A 1 169 ? -60.044 0.370 0.689 1.00 39.34 169 ILE A N 1
ATOM 1388 C CA . ILE A 1 169 ? -60.167 0.975 -0.630 1.00 39.34 169 ILE A CA 1
ATOM 1389 C C . ILE A 1 169 ? -61.081 2.194 -0.499 1.00 39.34 169 ILE A C 1
ATOM 1391 O O . ILE A 1 169 ? -62.169 2.058 0.053 1.00 39.34 169 ILE A O 1
ATOM 1395 N N . GLU A 1 170 ? -60.709 3.333 -1.081 1.00 41.44 170 GLU A N 1
ATOM 1396 C CA . GLU A 1 170 ? -61.702 4.322 -1.505 1.00 41.44 170 GLU A CA 1
ATOM 1397 C C . GLU A 1 170 ? -61.326 4.877 -2.882 1.00 41.44 170 GLU A C 1
ATOM 1399 O O . GLU A 1 170 ? -60.259 5.455 -3.099 1.00 41.44 170 GLU A O 1
ATOM 1404 N N . GLU A 1 171 ? -62.202 4.593 -3.843 1.00 40.19 171 GLU A N 1
ATOM 1405 C CA . GLU A 1 171 ? -62.153 5.060 -5.219 1.00 40.19 171 GLU A CA 1
ATOM 1406 C C . GLU A 1 171 ? -62.468 6.557 -5.298 1.00 40.19 171 GLU A C 1
ATOM 1408 O O . GLU A 1 171 ? -63.478 7.019 -4.778 1.00 40.19 171 GLU A O 1
ATOM 1413 N N . SER A 1 172 ? -61.718 7.303 -6.108 1.00 37.88 172 SER A N 1
ATOM 1414 C CA . SER A 1 172 ? -62.347 8.312 -6.966 1.00 37.88 172 SER A CA 1
ATOM 1415 C C . SER A 1 172 ? -61.541 8.523 -8.249 1.00 37.88 172 SER A C 1
ATOM 1417 O O . SER A 1 172 ? -60.319 8.647 -8.269 1.00 37.88 172 SER A O 1
ATOM 1419 N N . LYS A 1 173 ? -62.276 8.462 -9.358 1.00 38.22 173 LYS A N 1
ATOM 1420 C CA . LYS A 1 173 ? -61.841 8.454 -10.761 1.00 38.22 173 LYS A CA 1
ATOM 1421 C C . LYS A 1 173 ? -62.068 9.871 -11.366 1.00 38.22 173 LYS A C 1
ATOM 1423 O O . LYS A 1 173 ? -62.504 10.769 -10.654 1.00 38.22 173 LYS A O 1
ATOM 1428 N N . PRO A 1 174 ? -61.790 10.137 -12.657 1.00 41.34 174 PRO A N 1
ATOM 1429 C CA . PRO A 1 174 ? -60.628 10.902 -13.113 1.00 41.34 174 PRO A CA 1
ATOM 1430 C C . PRO A 1 174 ? -60.986 12.245 -13.794 1.00 41.34 174 PRO A C 1
ATOM 1432 O O . PRO A 1 174 ? -62.120 12.456 -14.227 1.00 41.34 174 PRO A O 1
ATOM 1435 N N . LYS A 1 175 ? -59.994 13.121 -14.029 1.00 36.75 175 LYS A N 1
ATOM 1436 C CA . LYS A 1 175 ? -60.101 14.202 -15.031 1.00 36.75 175 LYS A CA 1
ATOM 1437 C C . LYS A 1 175 ? -58.893 14.261 -15.979 1.00 36.75 175 LYS A C 1
ATOM 1439 O O . LYS A 1 175 ? -57.756 14.439 -15.569 1.00 36.75 175 LYS A O 1
ATOM 1444 N N . LYS A 1 176 ? -59.248 14.078 -17.256 1.00 35.31 176 LYS A N 1
ATOM 1445 C CA . LYS A 1 176 ? -58.622 14.409 -18.549 1.00 35.31 176 LYS A CA 1
ATOM 1446 C C . LYS A 1 176 ? -57.297 15.197 -18.572 1.00 35.31 176 LYS A C 1
ATOM 1448 O O . LYS A 1 176 ? -57.241 16.340 -18.146 1.00 35.31 176 LYS A O 1
ATOM 1453 N N . ALA A 1 177 ? -56.335 14.574 -19.261 1.00 35.34 177 ALA A N 1
ATOM 1454 C CA . ALA A 1 177 ? -55.649 15.015 -20.487 1.00 35.34 177 ALA A CA 1
ATOM 1455 C C . ALA A 1 177 ? -55.243 16.490 -20.637 1.00 35.34 177 ALA A C 1
ATOM 1457 O O . ALA A 1 177 ? -56.125 17.326 -20.769 1.00 35.34 177 ALA A O 1
ATOM 1458 N N . VAL A 1 178 ? -53.944 16.739 -20.871 1.00 40.56 178 VAL A N 1
ATOM 1459 C CA . VAL A 1 178 ? -53.445 17.447 -22.069 1.00 40.56 178 VAL A CA 1
ATOM 1460 C C . VAL A 1 178 ? -52.037 16.941 -22.413 1.00 40.56 178 VAL A C 1
ATOM 1462 O O . VAL A 1 178 ? -51.119 16.969 -21.601 1.00 40.56 178 VAL A O 1
ATOM 1465 N N . VAL A 1 179 ? -51.917 16.482 -23.655 1.00 40.16 179 VAL A N 1
ATOM 1466 C CA . VAL A 1 179 ? -50.704 16.172 -24.415 1.00 40.16 179 VAL A CA 1
ATOM 1467 C C . VAL A 1 179 ? -49.976 17.471 -24.766 1.00 40.16 179 VAL A C 1
ATOM 1469 O O . VAL A 1 179 ? -50.615 18.366 -25.314 1.00 40.16 179 VAL A O 1
ATOM 1472 N N . LYS A 1 180 ? -48.653 17.547 -24.564 1.00 37.31 180 LYS A N 1
ATOM 1473 C CA . LYS A 1 180 ? -47.769 18.316 -25.455 1.00 37.31 180 LYS A CA 1
ATOM 1474 C C . LYS A 1 180 ? -46.451 17.580 -25.693 1.00 37.31 180 LYS A C 1
ATOM 1476 O O . LYS A 1 180 ? -45.713 17.244 -24.775 1.00 37.31 180 LYS A O 1
ATOM 1481 N N . GLU A 1 181 ? -46.266 17.318 -26.974 1.00 41.41 181 GLU A N 1
ATOM 1482 C CA . GLU A 1 181 ? -45.145 16.736 -27.697 1.00 41.41 181 GLU A CA 1
ATOM 1483 C C . GLU A 1 181 ? -43.906 17.661 -27.654 1.00 41.41 181 GLU A C 1
ATOM 1485 O O . GLU A 1 181 ? -44.070 18.879 -27.536 1.00 41.41 181 GLU A O 1
ATOM 1490 N N . PRO A 1 182 ? -42.673 17.121 -27.728 1.00 40.56 182 PRO A N 1
ATOM 1491 C CA . PRO A 1 182 ? -41.449 17.913 -27.653 1.00 40.56 182 PRO A CA 1
ATOM 1492 C C . PRO A 1 182 ? -41.137 18.645 -28.967 1.00 40.56 182 PRO A C 1
ATOM 1494 O O . PRO A 1 182 ? -41.100 18.064 -30.052 1.00 40.56 182 PRO A O 1
ATOM 1497 N N . GLU A 1 183 ? -40.867 19.940 -28.833 1.00 36.78 183 GLU A N 1
ATOM 1498 C CA . GLU A 1 183 ? -40.474 20.850 -29.902 1.00 36.78 183 GLU A CA 1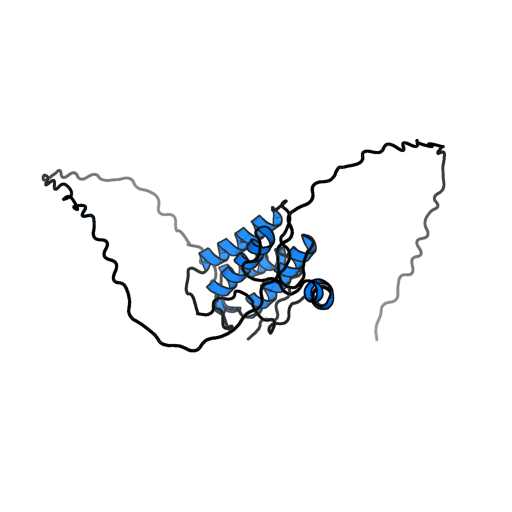
ATOM 1499 C C . GLU A 1 183 ? -39.039 20.569 -30.389 1.00 36.78 183 GLU A C 1
ATOM 1501 O O . GLU A 1 183 ? -38.112 20.335 -29.611 1.00 36.78 183 GLU A O 1
ATOM 1506 N N . LYS A 1 184 ? -38.881 20.567 -31.717 1.00 35.97 184 LYS A N 1
ATOM 1507 C CA . LYS A 1 184 ? -37.642 20.333 -32.469 1.00 35.97 184 LYS A CA 1
ATOM 1508 C C . LYS A 1 184 ? -36.565 21.378 -32.153 1.00 35.97 184 LYS A C 1
ATOM 1510 O O . LYS A 1 184 ? -36.782 22.569 -32.344 1.00 35.97 184 LYS A O 1
ATOM 1515 N N . VAL A 1 185 ? -35.354 20.913 -31.851 1.00 38.44 185 VAL A N 1
ATOM 1516 C CA . VAL A 1 185 ? -34.122 21.717 -31.928 1.00 38.44 185 VAL A CA 1
ATOM 1517 C C . VAL A 1 185 ? -33.588 21.677 -33.370 1.00 38.44 185 VAL A C 1
ATOM 1519 O O . VAL A 1 185 ? -33.397 20.579 -33.904 1.00 38.44 185 VAL A O 1
ATOM 1522 N N . PRO A 1 186 ? -33.338 22.822 -34.033 1.00 41.59 186 PRO A N 1
ATOM 1523 C CA . PRO A 1 186 ? -32.769 22.836 -35.372 1.00 41.59 186 PRO A CA 1
ATOM 1524 C C . PRO A 1 186 ? -31.244 22.687 -35.349 1.00 41.59 186 PRO A C 1
ATOM 1526 O O . PRO A 1 186 ? -30.528 23.318 -34.573 1.00 41.59 186 PRO A O 1
ATOM 1529 N N . GLN A 1 187 ? -30.756 21.869 -36.279 1.00 34.56 187 GLN A N 1
ATOM 1530 C CA . GLN A 1 187 ? -29.371 21.849 -36.733 1.00 34.56 187 GLN A CA 1
ATOM 1531 C C . GLN A 1 187 ? -29.037 23.183 -37.413 1.00 34.56 187 GLN A C 1
ATOM 1533 O O . GLN A 1 187 ? -29.807 23.641 -38.256 1.00 34.56 187 GLN A O 1
ATOM 1538 N N . ASN A 1 188 ? -27.853 23.744 -37.156 1.00 34.22 188 ASN A N 1
ATOM 1539 C CA . ASN A 1 188 ? -27.219 24.600 -38.153 1.00 34.22 188 ASN A CA 1
ATOM 1540 C C . ASN A 1 188 ? -25.709 24.356 -38.233 1.00 34.22 188 ASN A C 1
ATOM 1542 O O . ASN A 1 188 ? -25.009 24.271 -37.224 1.00 34.22 188 ASN A O 1
ATOM 1546 N N . LYS A 1 189 ? -25.243 24.194 -39.472 1.00 36.06 189 LYS A N 1
ATOM 1547 C CA . LYS A 1 189 ? -23.857 23.958 -39.874 1.00 36.06 189 LYS A CA 1
ATOM 1548 C C . LYS A 1 189 ? -23.196 25.283 -40.270 1.00 36.06 189 LYS A C 1
ATOM 1550 O O . LYS A 1 189 ? -23.850 26.166 -40.811 1.00 36.06 189 LYS A O 1
ATOM 1555 N N . THR A 1 190 ? -21.861 25.254 -40.233 1.00 30.70 190 THR A N 1
ATOM 1556 C CA . THR A 1 190 ? -20.906 26.028 -41.059 1.00 30.70 190 THR A CA 1
ATOM 1557 C C . THR A 1 190 ? -20.650 27.489 -40.675 1.00 30.70 190 THR A C 1
ATOM 1559 O O . THR A 1 190 ? -21.514 28.334 -40.857 1.00 30.70 190 THR A O 1
ATOM 1562 N N . LYS A 1 191 ? -19.392 27.816 -40.330 1.00 32.06 191 LYS A N 1
ATOM 1563 C CA . LYS A 1 191 ? -18.497 28.569 -41.233 1.00 32.06 191 LYS A CA 1
ATOM 1564 C C . LYS A 1 191 ? -17.030 28.497 -40.773 1.00 32.06 191 LYS A C 1
ATOM 1566 O O . LYS A 1 191 ? -16.698 28.782 -39.630 1.00 32.06 191 LYS A O 1
ATOM 1571 N N . ILE A 1 192 ? -16.186 28.079 -41.711 1.00 38.88 192 ILE A N 1
ATOM 1572 C CA . ILE A 1 192 ? -14.725 28.172 -41.725 1.00 38.88 192 ILE A CA 1
ATOM 1573 C C . ILE A 1 192 ? -14.366 29.607 -42.118 1.00 38.88 192 ILE A C 1
ATOM 1575 O O . ILE A 1 192 ? -14.892 30.084 -43.120 1.00 38.88 192 ILE A O 1
ATOM 1579 N N . GLU A 1 193 ? -13.429 30.255 -41.426 1.00 35.59 193 GLU A N 1
ATOM 1580 C CA . GLU A 1 193 ? -12.642 31.328 -42.041 1.00 35.59 193 GLU A CA 1
ATOM 1581 C C . GLU A 1 193 ? -11.254 31.426 -41.396 1.00 35.59 193 GLU A C 1
ATOM 1583 O O . GLU A 1 193 ? -11.090 31.613 -40.193 1.00 35.59 193 GLU A O 1
ATOM 1588 N N . GLN A 1 194 ? -10.258 31.210 -42.251 1.00 33.91 194 GLN A N 1
ATOM 1589 C CA . GLN A 1 194 ? -8.844 31.462 -42.033 1.00 33.91 194 GLN A CA 1
ATOM 1590 C C . GLN A 1 194 ? -8.599 32.970 -42.112 1.00 33.91 194 GLN A C 1
ATOM 1592 O O . GLN A 1 194 ? -9.160 33.622 -42.990 1.00 33.91 194 GLN A O 1
ATOM 1597 N N . ILE A 1 195 ? -7.684 33.504 -41.298 1.00 36.00 195 ILE A N 1
ATOM 1598 C CA . ILE A 1 195 ? -6.976 34.734 -41.661 1.00 36.00 195 ILE A CA 1
ATOM 1599 C C . ILE A 1 195 ? -5.494 34.586 -41.330 1.00 36.00 195 ILE A C 1
ATOM 1601 O O . ILE A 1 195 ? -5.082 34.222 -40.230 1.00 36.00 195 ILE A O 1
ATOM 1605 N N . THR A 1 196 ? -4.724 34.830 -42.375 1.00 27.89 196 THR A N 1
ATOM 1606 C CA . THR A 1 196 ? -3.282 34.788 -42.540 1.00 27.89 196 THR A CA 1
ATOM 1607 C C . THR A 1 196 ? -2.616 36.128 -42.195 1.00 27.89 196 THR A C 1
ATOM 1609 O O . THR A 1 196 ? -3.171 37.180 -42.484 1.00 27.89 196 THR A O 1
ATOM 1612 N N . THR A 1 197 ? -1.363 36.032 -41.723 1.00 26.58 197 THR A N 1
ATOM 1613 C CA . THR A 1 197 ? -0.168 36.861 -42.050 1.00 26.58 197 THR A CA 1
ATOM 1614 C C . THR A 1 197 ? -0.096 38.356 -41.699 1.00 26.58 197 THR A C 1
ATOM 1616 O O . THR A 1 197 ? -0.916 39.124 -42.173 1.00 26.58 197 THR A O 1
ATOM 1619 N N . THR A 1 198 ? 1.011 38.760 -41.038 1.00 27.30 198 THR A N 1
ATOM 1620 C CA . THR A 1 198 ? 2.122 39.623 -41.564 1.00 27.30 198 THR A CA 1
ATOM 1621 C C . THR A 1 198 ? 3.234 39.784 -40.495 1.00 27.30 198 THR A C 1
ATOM 1623 O O . THR A 1 198 ? 2.947 40.198 -39.380 1.00 27.30 198 THR A O 1
ATOM 1626 N N . SER A 1 199 ? 4.434 39.203 -40.698 1.00 28.62 199 SER A N 1
ATOM 1627 C CA . SER A 1 199 ? 5.738 39.830 -41.085 1.00 28.62 199 SER A CA 1
ATOM 1628 C C . SER A 1 199 ? 6.559 40.448 -39.921 1.00 28.62 199 SER A C 1
ATOM 1630 O O . SER A 1 199 ? 6.129 41.442 -39.358 1.00 28.62 199 SER A O 1
ATOM 1632 N N . SER A 1 200 ? 7.647 39.816 -39.428 1.00 30.25 200 SER A N 1
ATOM 1633 C CA . SER A 1 200 ? 9.094 39.950 -39.813 1.00 30.25 200 SER A CA 1
ATOM 1634 C C . SER A 1 200 ? 9.742 41.328 -39.517 1.00 30.25 200 SER A C 1
ATOM 1636 O O . SER A 1 200 ? 9.017 42.307 -39.631 1.00 30.25 200 SER A O 1
ATOM 1638 N N . PRO A 1 201 ? 11.071 41.464 -39.209 1.00 42.47 201 PRO A N 1
ATOM 1639 C CA . PRO A 1 201 ? 12.172 40.727 -39.864 1.00 42.47 201 PRO A CA 1
ATOM 1640 C C . PRO A 1 201 ? 13.463 40.360 -39.055 1.00 42.47 201 PRO A C 1
ATOM 1642 O O . PRO A 1 201 ? 13.929 41.071 -38.177 1.00 42.47 201 PRO A O 1
ATOM 1645 N N . SER A 1 202 ? 14.115 39.289 -39.543 1.00 27.41 202 SER A N 1
ATOM 1646 C CA . SER A 1 202 ? 15.549 39.153 -39.914 1.00 27.41 202 SER A CA 1
ATOM 1647 C C . SER A 1 202 ? 16.696 39.200 -38.876 1.00 27.41 202 SER A C 1
ATOM 1649 O O . SER A 1 202 ? 17.054 40.255 -38.366 1.00 27.41 202 SER A O 1
ATOM 1651 N N . LYS A 1 203 ? 17.459 38.088 -38.802 1.00 35.50 203 LYS A N 1
ATOM 1652 C CA . LYS A 1 203 ? 18.879 38.035 -39.239 1.00 35.50 203 LYS A CA 1
ATOM 1653 C C . LYS A 1 203 ? 19.349 36.594 -39.562 1.00 35.50 203 LYS A C 1
ATOM 1655 O O . LYS A 1 203 ? 19.212 35.676 -38.765 1.00 35.50 203 LYS A O 1
ATOM 1660 N N . LYS A 1 204 ? 19.881 36.441 -40.786 1.00 31.66 204 LYS A N 1
ATOM 1661 C CA . LYS A 1 204 ? 20.631 35.316 -41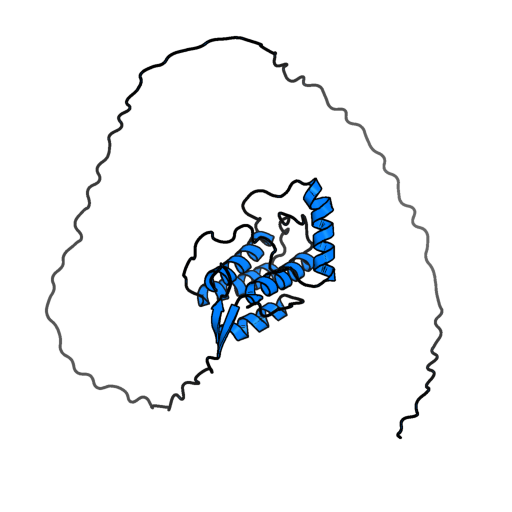.418 1.00 31.66 204 LYS A CA 1
ATOM 1662 C C . LYS A 1 204 ? 21.999 35.118 -40.708 1.00 31.66 204 LYS A C 1
ATOM 1664 O O . LYS A 1 204 ? 22.432 36.075 -40.082 1.00 31.66 204 LYS A O 1
ATOM 1669 N N . LYS A 1 205 ? 22.827 34.056 -40.786 1.00 34.69 205 LYS A N 1
ATOM 1670 C CA . LYS A 1 205 ? 23.107 32.810 -41.582 1.00 34.69 205 LYS A CA 1
ATOM 1671 C C . LYS A 1 205 ? 24.345 32.133 -40.867 1.00 34.69 205 LYS A C 1
ATOM 1673 O O . LYS A 1 205 ? 24.795 32.740 -39.897 1.00 34.69 205 LYS A O 1
ATOM 1678 N N . PRO A 1 206 ? 25.055 31.071 -41.347 1.00 43.97 206 PRO A N 1
ATOM 1679 C CA . PRO A 1 206 ? 24.756 29.995 -42.315 1.00 43.97 206 PRO A CA 1
ATOM 1680 C C . PRO A 1 206 ? 25.204 28.544 -41.907 1.00 43.97 206 PRO A C 1
ATOM 1682 O O . PRO A 1 206 ? 26.124 28.345 -41.132 1.00 43.97 206 PRO A O 1
ATOM 1685 N N . VAL A 1 207 ? 24.591 27.545 -42.571 1.00 33.38 207 VAL A N 1
ATOM 1686 C CA . VAL A 1 207 ? 25.172 26.335 -43.231 1.00 33.38 207 VAL A CA 1
ATOM 1687 C C . VAL A 1 207 ? 26.070 25.343 -42.449 1.00 33.38 207 VAL A C 1
ATOM 1689 O O . VAL A 1 207 ? 27.230 25.617 -42.178 1.00 33.38 207 VAL A O 1
ATOM 1692 N N . SER A 1 208 ? 25.628 24.076 -42.366 1.00 36.97 208 SER A N 1
ATOM 1693 C CA . SER A 1 208 ? 26.376 22.929 -42.933 1.00 36.97 208 SER A CA 1
ATOM 1694 C C . SER A 1 208 ? 25.459 21.723 -43.204 1.00 36.97 208 SER A C 1
ATOM 1696 O O . SER A 1 208 ? 24.671 21.298 -42.365 1.00 36.97 208 SER A O 1
ATOM 1698 N N . LYS A 1 209 ? 25.534 21.209 -44.439 1.00 36.44 209 LYS A N 1
ATOM 1699 C CA . LYS A 1 209 ? 24.911 19.964 -44.911 1.00 36.44 209 LYS A CA 1
ATOM 1700 C C . LYS A 1 209 ? 25.753 18.783 -44.421 1.00 36.44 209 LYS A C 1
ATOM 1702 O O . LYS A 1 209 ? 26.968 18.814 -44.610 1.00 36.44 209 LYS A O 1
ATOM 1707 N N . LYS A 1 210 ? 25.133 17.706 -43.927 1.00 39.31 210 LYS A N 1
ATOM 1708 C CA . LYS A 1 210 ? 25.768 16.381 -43.960 1.00 39.31 210 LYS A CA 1
ATOM 1709 C C . LYS A 1 210 ? 24.774 15.287 -44.346 1.00 39.31 210 LYS A C 1
ATOM 1711 O O . LYS A 1 210 ? 23.690 15.158 -43.795 1.00 39.31 210 LYS A O 1
ATOM 1716 N N . THR A 1 211 ? 25.211 14.596 -45.382 1.00 35.53 211 THR A N 1
ATOM 1717 C CA . THR A 1 211 ? 24.654 13.534 -46.208 1.00 35.53 211 THR A CA 1
ATOM 1718 C C . THR A 1 211 ? 24.106 12.325 -45.446 1.00 35.53 211 THR A C 1
ATOM 1720 O O . THR A 1 211 ? 24.739 11.819 -44.524 1.00 35.53 211 THR A O 1
ATOM 1723 N N . ILE A 1 212 ? 22.957 11.837 -45.919 1.00 40.34 212 ILE A N 1
ATOM 1724 C CA . ILE A 1 212 ? 22.353 10.526 -45.643 1.00 40.34 212 ILE A CA 1
ATOM 1725 C C . ILE A 1 212 ? 23.052 9.471 -46.518 1.00 40.34 212 ILE A C 1
ATOM 1727 O O . ILE A 1 212 ? 23.156 9.704 -47.724 1.00 40.34 212 ILE A O 1
ATOM 1731 N N . PRO A 1 213 ? 23.455 8.300 -45.997 1.00 46.59 213 PRO A N 1
ATOM 1732 C CA . PRO A 1 213 ? 23.646 7.117 -46.825 1.00 46.59 213 PRO A CA 1
ATOM 1733 C C . PRO A 1 213 ? 22.447 6.156 -46.735 1.00 46.59 213 PRO A C 1
ATOM 1735 O O . PRO A 1 213 ? 21.844 5.963 -45.681 1.00 46.59 213 PRO A O 1
ATOM 1738 N N . ALA A 1 214 ? 22.119 5.578 -47.890 1.00 42.50 214 ALA A N 1
ATOM 1739 C CA . ALA A 1 214 ? 21.073 4.589 -48.139 1.00 42.50 214 ALA A CA 1
ATOM 1740 C C . ALA A 1 214 ? 21.312 3.236 -47.422 1.00 42.50 214 ALA A C 1
ATOM 1742 O O . ALA A 1 214 ? 22.453 2.921 -47.076 1.00 42.50 214 ALA A O 1
ATOM 1743 N N . PRO A 1 215 ? 20.267 2.401 -47.241 1.00 44.38 215 PRO A N 1
ATOM 1744 C CA . PRO A 1 215 ? 20.401 1.075 -46.642 1.00 44.38 215 PRO A CA 1
ATOM 1745 C C . PRO A 1 215 ? 20.964 0.053 -47.642 1.00 44.38 215 PRO A C 1
ATOM 1747 O O . PRO A 1 215 ? 20.393 -0.182 -48.707 1.00 44.38 215 PRO A O 1
ATOM 1750 N N . VAL A 1 216 ? 22.073 -0.592 -47.273 1.00 42.81 216 VAL A N 1
ATOM 1751 C CA . VAL A 1 216 ? 22.628 -1.747 -47.989 1.00 42.81 216 VAL A CA 1
ATOM 1752 C C . VAL A 1 216 ? 21.970 -3.022 -47.466 1.00 42.81 216 VAL A C 1
ATOM 1754 O O . VAL A 1 216 ? 22.069 -3.366 -46.291 1.00 42.81 216 VAL A O 1
ATOM 1757 N N . SER A 1 217 ? 21.304 -3.719 -48.381 1.00 36.53 217 SER A N 1
ATOM 1758 C CA . SER A 1 217 ? 20.839 -5.096 -48.256 1.00 36.53 217 SER A CA 1
ATOM 1759 C C . SER A 1 217 ? 21.994 -6.060 -48.529 1.00 36.53 217 SER A C 1
ATOM 1761 O O . SER A 1 217 ? 22.470 -6.099 -49.662 1.00 36.53 217 SER A O 1
ATOM 1763 N N . THR A 1 218 ? 22.358 -6.914 -47.568 1.00 37.38 218 THR A N 1
ATOM 1764 C CA . THR A 1 218 ? 23.076 -8.173 -47.840 1.00 37.38 218 THR A CA 1
ATOM 1765 C C . THR A 1 218 ? 22.799 -9.249 -46.779 1.00 37.38 218 THR A C 1
ATOM 1767 O O . THR A 1 218 ? 23.264 -9.177 -45.650 1.00 37.38 218 THR A O 1
ATOM 1770 N N . LYS A 1 219 ? 22.050 -10.268 -47.218 1.00 36.72 219 LYS A N 1
ATOM 1771 C CA . LYS A 1 219 ? 22.234 -11.722 -47.024 1.00 36.72 219 LYS A CA 1
ATOM 1772 C C . LYS A 1 219 ? 22.570 -12.282 -45.627 1.00 36.72 219 LYS A C 1
ATOM 1774 O O . LYS A 1 219 ? 23.663 -12.118 -45.098 1.00 36.72 219 LYS A O 1
ATOM 1779 N N . SER A 1 220 ? 21.652 -13.135 -45.160 1.00 34.78 220 SER A N 1
ATOM 1780 C CA . SER A 1 220 ? 21.874 -14.246 -44.225 1.00 34.78 220 SER A CA 1
ATOM 1781 C C . SER A 1 220 ? 23.090 -15.112 -44.576 1.00 34.78 220 SER A C 1
ATOM 1783 O O . SER A 1 220 ? 23.404 -15.292 -45.756 1.00 34.78 220 SER A O 1
ATOM 1785 N N . PRO A 1 221 ? 23.621 -15.824 -43.569 1.00 46.12 221 PRO A N 1
ATOM 1786 C CA . PRO A 1 221 ? 23.856 -17.246 -43.761 1.00 46.12 221 PRO A CA 1
ATOM 1787 C C . PRO A 1 221 ? 23.206 -18.107 -42.671 1.00 46.12 221 PRO A C 1
ATOM 1789 O O . PRO A 1 221 ? 23.304 -17.868 -41.470 1.00 46.12 221 PRO A O 1
ATOM 1792 N N . ILE A 1 222 ? 22.563 -19.153 -43.172 1.00 37.69 222 ILE A N 1
ATOM 1793 C CA . ILE A 1 222 ? 22.259 -20.422 -42.519 1.00 37.69 222 ILE A CA 1
ATOM 1794 C C . ILE A 1 222 ? 23.583 -21.090 -42.117 1.00 37.69 222 ILE A C 1
ATOM 1796 O O . ILE A 1 222 ? 24.462 -21.207 -42.968 1.00 37.69 222 ILE A O 1
ATOM 1800 N N . ASN A 1 223 ? 23.704 -21.604 -40.883 1.00 36.81 223 ASN A N 1
ATOM 1801 C CA . ASN A 1 223 ? 24.356 -22.905 -40.675 1.00 36.81 223 ASN A CA 1
ATOM 1802 C C . ASN A 1 223 ? 24.003 -23.586 -39.335 1.00 36.81 223 ASN A C 1
ATOM 1804 O O . ASN A 1 223 ? 24.395 -23.153 -38.257 1.00 36.81 223 ASN A O 1
ATOM 1808 N N . THR A 1 224 ? 23.259 -24.687 -39.475 1.00 33.81 224 THR A N 1
ATOM 1809 C CA . THR A 1 224 ? 23.486 -26.036 -38.917 1.00 33.81 224 THR A CA 1
ATOM 1810 C C . THR A 1 224 ? 23.887 -26.251 -37.449 1.00 33.81 224 THR A C 1
ATOM 1812 O O . THR A 1 224 ? 25.017 -26.014 -37.036 1.00 33.81 224 THR A O 1
ATOM 1815 N N . SER A 1 225 ? 22.984 -26.957 -36.760 1.00 33.03 225 SER A N 1
ATOM 1816 C CA . SER A 1 225 ? 23.199 -28.267 -36.119 1.00 33.03 225 SER A CA 1
ATOM 1817 C C . SER A 1 225 ? 24.444 -28.496 -35.255 1.00 33.03 225 SER A C 1
ATOM 1819 O O . SER A 1 225 ? 25.528 -28.773 -35.762 1.00 33.03 225 SER A O 1
ATOM 1821 N N . LYS A 1 226 ? 24.210 -28.690 -33.950 1.00 39.34 226 LYS A N 1
ATOM 1822 C CA . LYS A 1 226 ? 24.837 -29.791 -33.199 1.00 39.34 226 LYS A CA 1
ATOM 1823 C C . LYS A 1 226 ? 23.904 -30.334 -32.109 1.00 39.34 226 LYS A C 1
ATOM 1825 O O . LYS A 1 226 ? 23.737 -29.746 -31.048 1.00 39.34 226 LYS A O 1
ATOM 1830 N N . LYS A 1 227 ? 23.322 -31.502 -32.404 1.00 40.38 227 LYS A N 1
ATOM 1831 C CA . LYS A 1 227 ? 22.828 -32.495 -31.437 1.00 40.38 227 LYS A CA 1
ATOM 1832 C C . LYS A 1 227 ? 24.023 -33.155 -30.733 1.00 40.38 227 LYS A C 1
ATOM 1834 O O . LYS A 1 227 ? 24.962 -33.569 -31.411 1.00 40.38 227 LYS A O 1
ATOM 1839 N N . LYS A 1 228 ? 23.928 -33.360 -29.417 1.00 40.31 228 LYS A N 1
ATOM 1840 C CA . LYS A 1 228 ? 24.534 -34.491 -28.679 1.00 40.31 228 LYS A CA 1
ATOM 1841 C C . LYS A 1 228 ? 23.774 -34.618 -27.345 1.00 40.31 228 LYS A C 1
ATOM 1843 O O . LYS A 1 228 ? 23.838 -33.710 -26.533 1.00 40.31 228 LYS A O 1
ATOM 1848 N N . ALA A 1 229 ? 22.766 -35.484 -27.254 1.00 38.22 229 ALA A N 1
ATOM 1849 C CA . ALA A 1 229 ? 22.843 -36.902 -26.873 1.00 38.22 229 ALA A CA 1
ATOM 1850 C C . ALA A 1 229 ? 23.294 -37.128 -25.413 1.00 38.22 229 ALA A C 1
ATOM 1852 O O . ALA A 1 229 ? 24.484 -37.161 -25.117 1.00 38.22 229 ALA A O 1
ATOM 1853 N N . ILE A 1 230 ? 22.284 -37.223 -24.540 1.00 39.50 230 ILE A N 1
ATOM 1854 C CA . ILE A 1 230 ? 21.998 -38.272 -23.542 1.00 39.50 230 ILE A CA 1
ATOM 1855 C C . ILE A 1 230 ? 23.197 -39.124 -23.089 1.00 39.50 230 ILE A C 1
ATOM 1857 O O . ILE A 1 230 ? 23.771 -39.879 -23.874 1.00 39.50 230 ILE A O 1
ATOM 1861 N N . LYS A 1 231 ? 23.455 -39.109 -21.776 1.00 42.31 231 LYS A N 1
ATOM 1862 C CA . LYS A 1 231 ? 23.944 -40.284 -21.048 1.00 42.31 231 LYS A CA 1
ATOM 1863 C C . LYS A 1 231 ? 23.225 -40.395 -19.701 1.00 42.31 231 LYS A C 1
ATOM 1865 O O . LYS A 1 231 ? 23.455 -39.616 -18.783 1.00 42.31 231 LYS A O 1
ATOM 1870 N N . GLU A 1 232 ? 22.320 -41.356 -19.673 1.00 40.38 232 GLU A N 1
ATOM 1871 C CA . GLU A 1 232 ? 21.682 -42.006 -18.536 1.00 40.38 232 GLU A CA 1
ATOM 1872 C C . GLU A 1 232 ? 22.666 -43.041 -17.969 1.00 40.38 232 GLU A C 1
ATOM 1874 O O . GLU A 1 232 ? 23.187 -43.825 -18.758 1.00 40.38 232 GLU A O 1
ATOM 1879 N N . VAL A 1 233 ? 22.946 -43.029 -16.656 1.00 40.47 233 VAL A N 1
ATOM 1880 C CA . VAL A 1 233 ? 23.494 -44.175 -15.897 1.00 40.47 233 VAL A CA 1
ATOM 1881 C C . VAL A 1 233 ? 23.070 -44.063 -14.419 1.00 40.47 233 VAL A C 1
ATOM 1883 O O . VAL A 1 233 ? 23.485 -43.153 -13.706 1.00 40.47 233 VAL A O 1
ATOM 1886 N N . ASP A 1 234 ? 22.219 -45.010 -14.030 1.00 43.03 234 ASP A N 1
ATOM 1887 C CA . ASP A 1 234 ? 22.073 -45.732 -12.757 1.00 43.03 234 ASP A CA 1
ATOM 1888 C C . ASP A 1 234 ? 22.002 -45.034 -11.382 1.00 43.03 234 ASP A C 1
ATOM 1890 O O . ASP A 1 234 ? 22.965 -44.533 -10.805 1.00 43.03 234 ASP A O 1
ATOM 1894 N N . LYS A 1 235 ? 20.826 -45.231 -10.768 1.00 40.72 235 LYS A N 1
ATOM 1895 C CA . LYS A 1 235 ? 20.608 -45.504 -9.333 1.00 40.72 235 LYS A CA 1
ATOM 1896 C C . LYS A 1 235 ? 20.945 -46.994 -9.090 1.00 40.72 235 LYS A C 1
ATOM 1898 O O . LYS A 1 235 ? 20.650 -47.787 -9.980 1.00 40.72 235 LYS A O 1
ATOM 1903 N N . PRO A 1 236 ? 21.408 -47.438 -7.900 1.00 51.00 236 PRO A N 1
ATOM 1904 C CA . PRO A 1 236 ? 20.429 -47.769 -6.852 1.00 51.00 236 PRO A CA 1
ATOM 1905 C C . PRO A 1 236 ? 20.911 -47.633 -5.386 1.00 51.00 236 PRO A C 1
ATOM 1907 O O . PRO A 1 236 ? 22.098 -47.661 -5.095 1.00 51.00 236 PRO A O 1
ATOM 1910 N N . ALA A 1 237 ? 19.910 -47.632 -4.485 1.00 36.69 237 ALA A N 1
ATOM 1911 C CA . ALA A 1 237 ? 19.930 -48.114 -3.088 1.00 36.69 237 ALA A CA 1
ATOM 1912 C C . ALA A 1 237 ? 20.843 -47.393 -2.062 1.00 36.69 237 ALA A C 1
ATOM 1914 O O . ALA A 1 237 ? 21.872 -46.839 -2.391 1.00 36.69 237 ALA A O 1
ATOM 1915 N N . ALA A 1 238 ? 20.625 -47.392 -0.747 1.00 37.22 238 ALA A N 1
ATOM 1916 C CA . ALA A 1 238 ? 19.509 -47.593 0.174 1.00 37.22 238 ALA A CA 1
ATOM 1917 C C . ALA A 1 238 ? 20.098 -47.371 1.594 1.00 37.22 238 ALA A C 1
ATOM 1919 O O . ALA A 1 238 ? 21.268 -47.661 1.818 1.00 37.22 238 ALA A O 1
ATOM 1920 N N . LYS A 1 239 ? 19.253 -46.976 2.561 1.00 37.97 239 LYS A N 1
ATOM 1921 C CA . LYS A 1 239 ? 19.420 -47.119 4.032 1.00 37.97 239 LYS A CA 1
ATOM 1922 C C . LYS A 1 239 ? 20.540 -46.318 4.744 1.00 37.97 239 LYS A C 1
ATOM 1924 O O . LYS A 1 239 ? 21.702 -46.692 4.705 1.00 37.97 239 LYS A O 1
ATOM 1929 N N . LYS A 1 240 ? 20.146 -45.398 5.641 1.00 41.75 240 LYS A N 1
ATOM 1930 C CA . LYS A 1 240 ? 20.048 -45.634 7.109 1.00 41.75 240 LYS A CA 1
ATOM 1931 C C . LYS A 1 240 ? 19.678 -44.345 7.873 1.00 41.75 240 LYS A C 1
ATOM 1933 O O . LYS A 1 240 ? 20.400 -43.360 7.828 1.00 41.75 240 LYS A O 1
ATOM 1938 N N . LYS A 1 241 ? 18.574 -44.406 8.635 1.00 43.81 241 LYS A N 1
ATOM 1939 C CA . LYS A 1 241 ? 18.347 -43.618 9.867 1.00 43.81 241 LYS A CA 1
ATOM 1940 C C . LYS A 1 241 ? 19.280 -44.131 10.982 1.00 43.81 241 LYS A C 1
ATOM 1942 O O . LYS A 1 241 ? 19.640 -45.310 10.955 1.00 43.81 241 LYS A O 1
ATOM 1947 N N . PRO A 1 242 ? 19.593 -43.295 11.984 1.00 51.69 242 PRO A N 1
ATOM 1948 C CA . PRO A 1 242 ? 19.038 -43.511 13.335 1.00 51.69 242 PRO A CA 1
ATOM 1949 C C . PRO A 1 242 ? 18.488 -42.199 13.948 1.00 51.69 242 PRO A C 1
ATOM 1951 O O . PRO A 1 242 ? 18.980 -41.117 13.659 1.00 51.69 242 PRO A O 1
ATOM 1954 N N . ALA A 1 243 ? 17.313 -42.211 14.590 1.00 39.75 243 ALA A N 1
ATOM 1955 C CA . ALA A 1 243 ? 17.110 -42.326 16.050 1.00 39.75 243 ALA A CA 1
ATOM 1956 C C . ALA A 1 243 ? 17.847 -41.229 16.856 1.00 39.75 243 ALA A C 1
ATOM 1958 O O . ALA A 1 243 ? 19.065 -41.233 16.967 1.00 39.75 243 ALA A O 1
ATOM 1959 N N . SER A 1 244 ? 17.123 -40.195 17.297 1.00 40.50 244 SER A N 1
ATOM 1960 C CA . SER A 1 244 ? 16.579 -40.071 18.665 1.00 40.50 244 SER A CA 1
ATOM 1961 C C . SER A 1 244 ? 17.650 -39.964 19.756 1.00 40.50 244 SER A C 1
ATOM 1963 O O . SER A 1 244 ? 18.215 -40.973 20.166 1.00 40.50 244 SER A O 1
ATOM 1965 N N . LYS A 1 245 ? 17.834 -38.747 20.291 1.00 47.09 245 LYS A N 1
ATOM 1966 C CA . LYS A 1 245 ? 18.088 -38.518 21.722 1.00 47.09 245 LYS A CA 1
ATOM 1967 C C . LYS A 1 245 ? 17.378 -37.242 22.174 1.00 47.09 245 LYS A C 1
ATOM 1969 O O . LYS A 1 245 ? 17.878 -36.136 22.005 1.00 47.09 245 LYS A O 1
ATOM 1974 N N . GLN A 1 246 ? 16.210 -37.436 22.781 1.00 42.03 246 GLN A N 1
ATOM 1975 C CA . GLN A 1 246 ? 15.711 -36.562 23.836 1.00 42.03 246 GLN A CA 1
ATOM 1976 C C . GLN A 1 246 ? 16.738 -36.546 24.977 1.00 42.03 246 GLN A C 1
ATOM 1978 O O . GLN A 1 246 ? 17.204 -37.604 25.408 1.00 42.03 246 GLN A O 1
ATOM 1983 N N . LYS A 1 247 ? 17.054 -35.366 25.512 1.00 44.84 247 LYS A N 1
ATOM 1984 C CA . LYS A 1 247 ? 17.520 -35.256 26.894 1.00 44.84 247 LYS A CA 1
ATOM 1985 C C . LYS A 1 247 ? 16.841 -34.070 27.563 1.00 44.84 247 LYS A C 1
ATOM 1987 O O . LYS A 1 247 ? 17.140 -32.912 27.307 1.00 44.84 247 LYS A O 1
ATOM 1992 N N . ILE A 1 248 ? 15.894 -34.453 28.403 1.00 42.53 248 ILE A N 1
ATOM 1993 C CA . ILE A 1 248 ? 15.282 -33.716 29.498 1.00 42.53 248 ILE A CA 1
ATOM 1994 C C . ILE A 1 248 ? 16.384 -33.120 30.385 1.00 42.53 248 ILE A C 1
ATOM 1996 O O . ILE A 1 248 ? 17.306 -33.844 30.763 1.00 42.53 248 ILE A O 1
ATOM 2000 N N . LYS A 1 249 ? 16.248 -31.848 30.771 1.00 48.03 249 LYS A N 1
ATOM 2001 C CA . LYS A 1 249 ? 16.527 -31.389 32.139 1.00 48.03 249 LYS A CA 1
ATOM 2002 C C . LYS A 1 249 ? 15.580 -30.242 32.489 1.00 48.03 249 LYS A C 1
ATOM 2004 O O . LYS A 1 249 ? 15.647 -29.150 31.938 1.00 48.03 249 LYS A O 1
ATOM 2009 N N . GLU A 1 250 ? 14.673 -30.590 33.384 1.00 45.50 250 GLU A N 1
ATOM 2010 C CA . GLU A 1 250 ? 13.654 -29.789 34.039 1.00 45.50 250 GLU A CA 1
ATOM 2011 C C . GLU A 1 250 ? 14.213 -29.229 35.362 1.00 45.50 250 GLU A C 1
ATOM 2013 O O . GLU A 1 250 ? 15.091 -29.850 35.965 1.00 45.50 250 GLU A O 1
ATOM 2018 N N . THR A 1 251 ? 13.613 -28.130 35.846 1.00 41.81 251 THR A N 1
ATOM 2019 C CA . THR A 1 251 ? 13.665 -27.561 37.219 1.00 41.81 251 THR A CA 1
ATOM 2020 C C . THR A 1 251 ? 15.015 -26.987 37.697 1.00 41.81 251 THR A C 1
ATOM 2022 O O . THR A 1 251 ? 16.062 -27.594 37.549 1.00 41.81 251 THR A O 1
ATOM 2025 N N . VAL A 1 252 ? 15.083 -25.787 38.292 1.00 51.47 252 VAL A N 1
ATOM 2026 C CA . VAL A 1 252 ? 14.347 -25.368 39.498 1.00 51.47 252 VAL A CA 1
ATOM 2027 C C . VAL A 1 252 ? 13.954 -23.884 39.473 1.00 51.47 252 VAL A C 1
ATOM 2029 O O . VAL A 1 252 ? 14.733 -22.983 39.187 1.00 51.47 252 VAL A O 1
ATOM 2032 N N . LYS A 1 253 ? 12.702 -23.678 39.871 1.00 49.22 253 LYS A N 1
ATOM 2033 C CA . LYS A 1 253 ? 12.005 -22.449 40.245 1.00 49.22 253 LYS A CA 1
ATOM 2034 C C . LYS A 1 253 ? 12.109 -22.291 41.768 1.00 49.22 253 LYS A C 1
ATOM 2036 O O . LYS A 1 253 ? 11.714 -23.237 42.440 1.00 49.22 253 LYS A O 1
ATOM 2041 N N . LYS A 1 254 ? 12.516 -21.126 42.303 1.00 46.16 254 LYS A N 1
ATOM 2042 C CA . LYS A 1 254 ? 11.843 -20.385 43.410 1.00 46.16 254 LYS A CA 1
ATOM 2043 C C . LYS A 1 254 ? 12.765 -19.429 44.184 1.00 46.16 254 LYS A C 1
ATOM 2045 O O . LYS A 1 254 ? 13.743 -19.857 44.774 1.00 46.16 254 LYS A O 1
ATOM 2050 N N . LYS A 1 255 ? 12.254 -18.196 44.316 1.00 48.44 255 LYS A N 1
ATOM 2051 C CA . LYS A 1 255 ? 12.112 -17.390 45.547 1.00 48.44 255 LYS A CA 1
ATOM 2052 C C . LYS A 1 255 ? 13.319 -17.332 46.497 1.00 48.44 255 LYS A C 1
ATOM 2054 O O . LYS A 1 255 ? 13.451 -18.201 47.355 1.00 48.44 255 LYS A O 1
ATOM 2059 N N . ARG A 1 256 ? 13.974 -16.177 46.548 1.00 48.56 256 ARG A N 1
ATOM 2060 C CA . ARG A 1 256 ? 13.689 -15.116 47.529 1.00 48.56 256 ARG A CA 1
ATOM 2061 C C . ARG A 1 256 ? 14.319 -13.813 47.069 1.00 48.56 256 ARG A C 1
ATOM 2063 O O . ARG A 1 256 ? 15.349 -13.903 46.373 1.00 48.56 256 ARG A O 1
#

Secondary structure (DSSP, 8-state):
-------SSHHHHHHHHHHHHTEEEEE-SSS-HHHHHHHHHHHHHHHHH--SSPPPPHHHIIIIIHHHHHHHHHHTS--TTS--TT--SS-----HHHHHHHHHHHHHHHHH--SPPPPBTTTB---HHHHHHHHHHHHHHHHTTEEEEEE-----------------------------PPPPPPP-----------------------PPPPPPP---------------------------------------

Foldseek 3Di:
DFQQFFFQFVVSVVVVLVQVVQFDKFFQDQETLLLLLQLLLVLLVCQAVNDPDAADDPVQLVPVLQVVLVVCNVVRADDLPPDSPPRDPHYDDDDNVVSSVSSVVSSVCLVPDPDQTAADSRNGDDDSSSSRSVSRRSSRSSCSRMDGPGRNDPPDPPPDDDDDDDDDDDDDDDDDDDDDDDDDDDDDDDDDDDDDDDDDDDDDDDDDDDDDDDDDDDDDDDDDDDDDDDDDDDDDDDDDDDDDDDDDDDDDDDDD

Sequence (256 aa):
MNRNLRFSNLEDVEKELKKLENSKVEASSFLNYYQILNHCADHIYFSMMGFPGRNWPFFIRKTYGKYKLSQIMEEGYIQPDSPLPYAPKENEDGNEDIAMDKLKKAIVDFRDYEGSLSAHPFYDLLTKELWEKFHSMYIANLLGFVNVVEKVEAKVPNTKMVEPSKPVIEESKPKKAVVKEPEKVPQNKTKIEQITTTSSPSKKKPVSKKTIPAPVSTKSPINTSKKKAIKEVDKPAAKKKPASKQKIKETVKKKR

pLDDT: mean 70.44, std 26.28, range [26.58, 98.62]

Radius of g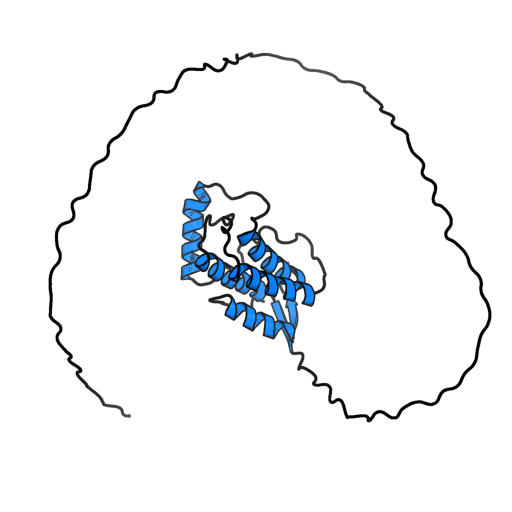yration: 34.83 Å; chains: 1; bounding box: 89×89×96 Å